Protein AF-A0A3N2BF49-F1 (afdb_monomer)

Solvent-accessible surface area (backbone atoms only — not comparable to full-atom values): 11605 Å² total; per-residue (Å²): 110,68,68,59,36,53,50,26,49,76,66,71,37,55,74,56,28,43,39,51,53,45,55,48,15,50,48,45,34,70,72,67,44,58,35,64,47,52,44,48,52,41,13,50,51,49,7,52,44,50,35,50,29,52,48,54,53,38,32,72,73,48,36,64,69,49,30,63,76,70,60,49,71,68,54,54,48,46,45,25,49,48,48,21,52,52,46,40,50,52,50,50,52,50,24,51,39,49,35,47,50,32,51,78,65,74,42,97,59,55,70,68,58,27,26,26,37,46,29,43,25,46,51,50,55,39,55,51,46,65,61,47,43,63,42,50,66,44,82,55,70,67,37,52,45,47,39,48,55,54,44,51,57,48,46,54,55,45,49,55,52,27,50,53,42,36,52,32,36,49,60,70,76,47,69,89,90,65,85,85,76,58,55,71,50,54,51,53,48,50,54,47,51,50,49,53,49,52,51,43,50,55,52,47,53,54,49,50,49,54,51,51,54,53,52,50,53,62,55,57,74,75,110

Structure (mmCIF, N/CA/C/O backbone):
data_AF-A0A3N2BF49-F1
#
_entry.id   AF-A0A3N2BF49-F1
#
loop_
_atom_site.group_PDB
_atom_site.id
_atom_site.type_symbol
_atom_site.label_atom_id
_atom_site.label_alt_id
_atom_site.label_comp_id
_atom_site.label_asym_id
_atom_site.label_entity_id
_atom_site.label_seq_id
_atom_site.pdbx_PDB_ins_code
_atom_site.Cartn_x
_atom_site.Cartn_y
_atom_site.Cartn_z
_atom_site.occupancy
_atom_site.B_iso_or_equiv
_atom_site.auth_seq_id
_atom_site.auth_comp_id
_atom_site.auth_asym_id
_atom_site.auth_atom_id
_atom_site.pdbx_PDB_model_num
ATOM 1 N N . MET A 1 1 ? -0.158 -15.361 11.047 1.00 52.75 1 MET A N 1
ATOM 2 C CA . MET A 1 1 ? -1.321 -14.556 11.489 1.00 52.75 1 MET A CA 1
ATOM 3 C C . MET A 1 1 ? -2.562 -14.880 10.661 1.00 52.75 1 MET A C 1
ATOM 5 O O . MET A 1 1 ? -3.533 -15.356 11.233 1.00 52.75 1 MET A O 1
ATOM 9 N N . ILE A 1 2 ? -2.486 -14.759 9.331 1.00 44.38 2 ILE A N 1
ATOM 10 C CA . ILE A 1 2 ? -3.560 -15.116 8.382 1.00 44.38 2 ILE A CA 1
ATOM 11 C C . ILE A 1 2 ? -4.112 -16.552 8.571 1.00 44.38 2 ILE A C 1
ATOM 13 O O . ILE A 1 2 ? -5.330 -16.682 8.662 1.00 44.38 2 ILE A O 1
ATOM 17 N N . PRO A 1 3 ? -3.294 -17.612 8.776 1.00 50.19 3 PRO A N 1
ATOM 18 C CA . PRO A 1 3 ? -3.821 -18.975 8.953 1.00 50.19 3 PRO A CA 1
ATOM 19 C C . PRO A 1 3 ? -4.642 -19.167 10.236 1.00 50.19 3 PRO A C 1
ATOM 21 O O . PRO A 1 3 ? -5.568 -19.969 10.267 1.00 50.19 3 PRO A O 1
ATOM 24 N N . LYS A 1 4 ? -4.324 -18.416 11.303 1.00 52.62 4 LYS A N 1
ATOM 25 C CA . LYS A 1 4 ? -5.072 -18.463 12.570 1.00 52.62 4 LYS A CA 1
ATOM 26 C C . LYS A 1 4 ? -6.419 -17.753 12.446 1.00 52.62 4 LYS A C 1
ATOM 28 O O . LYS A 1 4 ? -7.412 -18.273 12.930 1.00 52.62 4 LYS A O 1
ATOM 33 N N . ILE A 1 5 ? -6.449 -16.612 11.753 1.00 49.41 5 ILE A N 1
ATOM 34 C CA . ILE A 1 5 ? -7.685 -15.872 11.470 1.00 49.41 5 ILE A CA 1
ATOM 35 C C . ILE A 1 5 ? -8.608 -16.727 10.592 1.00 49.41 5 ILE A C 1
ATOM 37 O O . ILE A 1 5 ? -9.755 -16.944 10.970 1.00 49.41 5 ILE A O 1
ATOM 41 N N . LEU A 1 6 ? -8.095 -17.293 9.490 1.00 46.56 6 LEU A N 1
ATOM 42 C CA . LEU A 1 6 ? -8.869 -18.204 8.637 1.00 46.56 6 LEU A CA 1
ATOM 43 C C . LEU A 1 6 ? -9.368 -19.427 9.417 1.00 46.56 6 LEU A C 1
ATOM 45 O O . LEU A 1 6 ? -10.531 -19.793 9.297 1.00 46.56 6 LEU A O 1
ATOM 49 N N . GLY A 1 7 ? -8.515 -20.029 10.249 1.00 50.78 7 GLY A N 1
ATOM 50 C CA . GLY A 1 7 ? -8.881 -21.179 11.074 1.00 50.78 7 GLY A CA 1
ATOM 51 C C . GLY A 1 7 ? -10.008 -20.882 12.067 1.00 50.78 7 GLY A C 1
ATOM 52 O O . GLY A 1 7 ? -10.883 -21.720 12.248 1.00 50.78 7 GLY A O 1
ATOM 53 N N . SER A 1 8 ? -10.029 -19.697 12.680 1.00 49.38 8 SER A N 1
ATOM 54 C CA . SER A 1 8 ? -11.113 -19.282 13.581 1.00 49.38 8 SER A CA 1
ATOM 55 C C . SER A 1 8 ? -12.407 -18.936 12.833 1.00 49.38 8 SER A C 1
ATOM 57 O O . SER A 1 8 ? -13.484 -19.275 13.320 1.00 49.38 8 SER A O 1
ATOM 59 N N . VAL A 1 9 ? -12.321 -18.336 11.635 1.00 43.72 9 VAL A N 1
ATOM 60 C CA . VAL A 1 9 ? -13.489 -18.100 10.759 1.00 43.72 9 VAL A CA 1
ATOM 61 C C . VAL A 1 9 ? -14.110 -19.428 10.317 1.00 43.72 9 VAL A C 1
ATOM 63 O O . VAL A 1 9 ? -15.316 -19.614 10.449 1.00 43.72 9 VAL A O 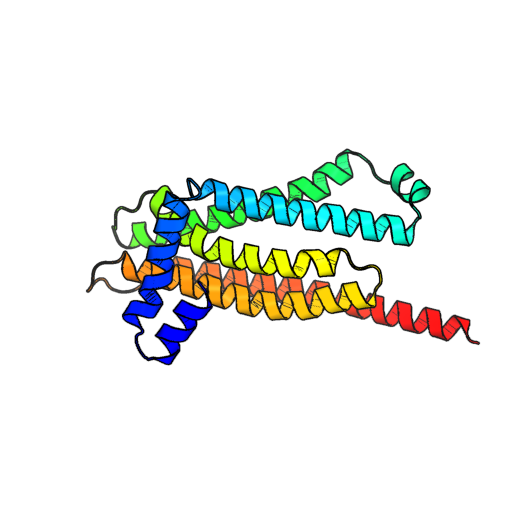1
ATOM 66 N N . LEU A 1 10 ? -13.287 -20.382 9.872 1.00 48.53 10 LEU A N 1
ATOM 67 C CA . LEU A 1 10 ? -13.731 -21.710 9.430 1.00 48.53 10 LEU A CA 1
ATOM 68 C C . LEU A 1 10 ? -14.347 -22.551 10.561 1.00 48.53 10 LEU A C 1
ATOM 70 O O . LEU A 1 10 ? -15.134 -23.451 10.292 1.00 48.53 10 LEU A O 1
ATOM 74 N N . ARG A 1 11 ? -14.021 -22.254 11.825 1.00 61.41 11 ARG A N 1
ATOM 75 C CA . ARG A 1 11 ? -14.601 -22.908 13.013 1.00 61.41 11 ARG A CA 1
ATOM 76 C C . ARG A 1 11 ? -15.875 -22.232 13.531 1.00 61.41 11 ARG A C 1
ATOM 78 O O . ARG A 1 11 ? -16.355 -22.608 14.595 1.00 61.41 11 ARG A O 1
ATOM 85 N N . GLY A 1 12 ? -16.395 -21.211 12.845 1.00 39.16 12 GLY A N 1
ATOM 86 C CA . GLY A 1 12 ? -17.572 -20.459 13.298 1.00 39.16 12 GLY A CA 1
ATOM 87 C C . GLY A 1 12 ? -17.335 -19.628 14.566 1.00 39.16 12 GLY A C 1
ATOM 88 O O . GLY A 1 12 ? -18.281 -19.117 15.158 1.00 39.16 12 GLY A O 1
ATOM 89 N N . GLN A 1 13 ? -16.078 -19.460 14.990 1.00 53.12 13 GLN A N 1
ATOM 90 C CA . GLN A 1 13 ? -15.694 -18.668 16.159 1.00 53.12 13 GLN A CA 1
ATOM 91 C C . GLN A 1 13 ? -15.478 -17.210 15.741 1.00 53.12 13 GLN A C 1
ATOM 93 O O . GLN A 1 13 ? -14.370 -16.673 15.804 1.00 53.12 13 GLN A O 1
ATOM 98 N N . THR A 1 14 ? -16.541 -16.557 15.273 1.00 51.19 14 THR A N 1
ATOM 99 C CA . THR A 1 14 ? -16.507 -1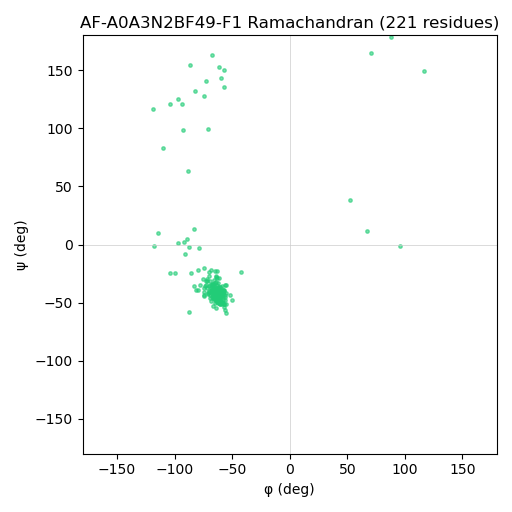5.190 14.726 1.00 51.19 14 THR A CA 1
ATOM 100 C C . THR A 1 14 ? -15.936 -14.183 15.725 1.00 51.19 14 THR A C 1
ATOM 102 O O . THR A 1 14 ? -15.121 -13.345 15.348 1.00 51.19 14 THR A O 1
ATOM 105 N N . ASN A 1 15 ? -16.255 -14.307 17.016 1.00 46.16 15 ASN A N 1
ATOM 106 C CA . ASN A 1 15 ? -15.732 -13.408 18.053 1.00 46.16 15 ASN A CA 1
ATOM 107 C C . ASN A 1 15 ? -14.212 -13.531 18.279 1.00 46.16 15 ASN A C 1
ATOM 109 O O . ASN A 1 15 ? -13.561 -12.511 18.539 1.00 46.16 15 ASN A O 1
ATOM 113 N N . ASP A 1 16 ? -13.642 -14.732 18.129 1.00 47.03 16 ASP A N 1
ATOM 114 C CA . ASP A 1 16 ? -12.199 -14.999 18.260 1.00 47.03 16 ASP A CA 1
ATOM 115 C C . ASP A 1 16 ? -11.437 -14.683 16.966 1.00 47.03 16 ASP A C 1
ATOM 117 O O . ASP A 1 16 ? -10.335 -14.121 16.990 1.00 47.03 16 ASP A O 1
ATOM 121 N N . ALA A 1 17 ? -12.057 -14.946 15.814 1.00 42.44 17 ALA A N 1
ATOM 122 C CA . ALA A 1 17 ? -11.552 -14.536 14.508 1.00 42.44 17 ALA A CA 1
ATOM 123 C C . ALA A 1 17 ? -11.414 -13.009 14.401 1.00 42.44 17 ALA A C 1
ATOM 125 O O . ALA A 1 17 ? -10.408 -12.516 13.894 1.00 42.44 17 ALA A O 1
ATOM 126 N N . LEU A 1 18 ? -12.377 -12.262 14.951 1.00 45.41 18 LEU A N 1
ATOM 127 C CA . LEU A 1 18 ? -12.336 -10.801 15.053 1.00 45.41 18 LEU A CA 1
ATOM 128 C C . LEU A 1 18 ? -11.362 -10.315 16.149 1.00 45.41 18 LEU A C 1
ATOM 130 O O . LEU A 1 18 ? -10.900 -9.178 16.100 1.00 45.41 18 LEU A O 1
ATOM 134 N N . ALA A 1 19 ? -11.006 -11.165 17.124 1.00 51.19 19 ALA A N 1
ATOM 135 C CA . ALA A 1 19 ? -10.051 -10.859 18.201 1.00 51.19 19 ALA A CA 1
ATOM 136 C C . ALA A 1 19 ? -8.603 -10.838 17.777 1.00 51.19 19 ALA A C 1
ATOM 138 O O . ALA A 1 19 ? -7.815 -9.980 18.188 1.00 51.19 19 ALA A O 1
ATOM 139 N N . THR A 1 20 ? -8.271 -11.845 16.988 1.00 55.62 20 THR A N 1
ATOM 140 C CA . THR A 1 20 ? -6.908 -12.196 16.637 1.00 55.62 20 THR A CA 1
ATOM 141 C C . THR A 1 20 ? -6.160 -11.034 15.964 1.00 55.62 20 THR A C 1
ATOM 143 O O . THR A 1 20 ? -5.007 -10.811 16.332 1.00 55.62 20 THR A O 1
ATOM 146 N N . PRO A 1 21 ? -6.773 -10.223 15.075 1.00 51.22 21 PRO A N 1
ATOM 147 C CA . PRO A 1 21 ? -6.123 -9.067 14.462 1.00 51.22 21 PRO A CA 1
ATOM 148 C C . PRO A 1 21 ? -5.838 -7.925 15.429 1.00 51.22 21 PRO A C 1
ATOM 150 O O . PRO A 1 21 ? -4.778 -7.318 15.344 1.00 51.22 21 PRO A O 1
ATOM 153 N N . PHE A 1 22 ? -6.752 -7.645 16.361 1.00 52.56 22 PHE A N 1
ATOM 154 C CA . PHE A 1 22 ? -6.578 -6.581 17.349 1.00 52.56 22 PHE A CA 1
ATOM 155 C C . PHE A 1 22 ? -5.482 -6.935 18.359 1.00 52.56 22 PHE A C 1
ATOM 157 O O . PHE A 1 22 ? -4.594 -6.128 18.624 1.00 52.56 22 PHE A O 1
ATOM 164 N N . VAL A 1 23 ? -5.500 -8.164 18.889 1.00 60.69 23 VAL A N 1
ATOM 165 C CA . VAL A 1 23 ? -4.475 -8.649 19.829 1.00 60.69 23 VAL A CA 1
ATOM 166 C C . VAL A 1 23 ? -3.110 -8.707 19.153 1.00 60.69 23 VAL A C 1
ATOM 168 O O . VAL A 1 23 ? -2.123 -8.263 19.733 1.00 60.69 23 VAL A O 1
ATOM 171 N N . ALA A 1 24 ? -3.051 -9.179 17.909 1.00 56.59 24 ALA A N 1
ATOM 172 C CA . ALA A 1 24 ? -1.808 -9.218 17.157 1.00 56.59 24 ALA A CA 1
ATOM 173 C C . ALA A 1 24 ? -1.352 -7.824 16.699 1.00 56.59 24 ALA A C 1
ATOM 175 O O . ALA A 1 24 ? -0.163 -7.562 16.754 1.00 56.59 24 ALA A O 1
ATOM 176 N N . GLY A 1 25 ? -2.247 -6.898 16.346 1.00 52.22 25 GLY A N 1
ATOM 177 C CA . GLY A 1 25 ? -1.908 -5.498 16.061 1.00 52.22 25 GLY A CA 1
ATOM 178 C C . GLY A 1 25 ? -1.358 -4.770 17.289 1.00 52.22 25 GLY A C 1
ATOM 179 O O . GLY A 1 25 ? -0.379 -4.037 17.191 1.00 52.22 25 GLY A O 1
ATOM 180 N N . ARG A 1 26 ? -1.920 -5.045 18.474 1.00 56.47 26 ARG A N 1
ATOM 181 C CA . ARG A 1 26 ? -1.423 -4.534 19.759 1.00 56.47 26 ARG A CA 1
ATOM 182 C C . ARG A 1 26 ? -0.088 -5.169 20.149 1.00 56.47 26 ARG A C 1
ATOM 184 O O . ARG A 1 26 ? 0.790 -4.448 20.602 1.00 56.47 26 ARG A O 1
ATOM 191 N N . GLN A 1 27 ? 0.084 -6.476 19.932 1.00 62.19 27 GLN A N 1
ATOM 192 C CA . GLN A 1 27 ? 1.357 -7.175 20.141 1.00 62.19 27 GLN A CA 1
ATOM 193 C C . GLN A 1 27 ? 2.434 -6.717 19.158 1.00 62.19 27 GLN A C 1
ATOM 195 O O . GLN A 1 27 ? 3.574 -6.537 19.554 1.00 62.19 27 GLN A O 1
ATOM 200 N N . ILE A 1 28 ? 2.095 -6.503 17.890 1.00 52.00 28 ILE A N 1
ATOM 201 C CA . ILE A 1 28 ? 3.011 -5.981 16.874 1.00 52.00 28 ILE A CA 1
ATOM 202 C C . ILE A 1 28 ? 3.387 -4.539 17.224 1.00 52.00 28 ILE A C 1
ATOM 204 O O . ILE A 1 28 ? 4.570 -4.235 17.276 1.00 52.00 28 ILE A O 1
ATOM 208 N N . GLY A 1 29 ? 2.422 -3.688 17.586 1.00 47.25 29 GLY A N 1
ATOM 209 C CA . GLY A 1 29 ? 2.687 -2.324 18.058 1.00 47.25 29 GLY A CA 1
ATOM 210 C C . GLY A 1 29 ? 3.465 -2.257 19.380 1.00 47.25 29 GLY A C 1
ATOM 211 O O . GLY A 1 29 ? 4.193 -1.299 19.617 1.00 47.25 29 GLY A O 1
ATOM 212 N N . SER A 1 30 ? 3.366 -3.275 20.244 1.00 54.22 30 SER A N 1
ATOM 213 C CA . SER A 1 30 ? 4.170 -3.360 21.472 1.00 54.22 30 SER A CA 1
ATOM 214 C C . SER A 1 30 ? 5.548 -3.997 21.262 1.00 54.22 30 SER A C 1
ATOM 216 O O . SER A 1 30 ? 6.443 -3.759 22.062 1.00 54.22 30 SER A O 1
ATOM 218 N N . LYS A 1 31 ? 5.724 -4.831 20.226 1.00 51.25 31 LYS A N 1
ATOM 219 C CA . LYS A 1 31 ? 6.937 -5.639 19.986 1.00 51.25 31 LYS A CA 1
ATOM 220 C C . LYS A 1 31 ? 7.831 -5.079 18.869 1.00 51.25 31 LYS A C 1
ATOM 222 O O . LYS A 1 31 ? 9.029 -5.328 18.890 1.00 51.25 31 LYS A O 1
ATOM 227 N N . HIS A 1 32 ? 7.271 -4.316 17.929 1.00 44.22 32 HIS A N 1
ATOM 228 C CA . HIS A 1 32 ? 7.967 -3.707 16.784 1.00 44.22 32 HIS A CA 1
ATOM 229 C C . HIS A 1 32 ? 7.994 -2.166 16.820 1.00 44.22 32 HIS A C 1
ATOM 231 O O . HIS A 1 32 ? 8.420 -1.537 15.857 1.00 44.22 32 HIS A O 1
ATOM 237 N N . GLY A 1 33 ? 7.582 -1.549 17.933 1.00 52.28 33 GLY A N 1
ATOM 238 C CA . GLY A 1 33 ? 7.546 -0.092 18.088 1.00 52.28 33 GLY A CA 1
ATOM 239 C C . GLY A 1 33 ? 6.239 0.555 17.601 1.00 52.28 33 GLY A C 1
ATOM 240 O O . GLY A 1 33 ? 5.327 -0.141 17.148 1.00 52.28 33 GLY A O 1
ATOM 241 N N . PRO A 1 34 ? 6.110 1.892 17.730 1.00 67.75 34 PRO A N 1
ATOM 242 C CA . PRO A 1 34 ? 4.873 2.616 17.430 1.00 67.75 34 PRO A CA 1
ATOM 243 C C . PRO A 1 34 ? 4.415 2.372 15.986 1.00 67.75 34 PRO A C 1
ATOM 245 O O . PRO A 1 34 ? 5.243 2.210 15.100 1.00 67.75 34 PRO A O 1
ATOM 248 N N . TRP A 1 35 ? 3.104 2.424 15.729 1.00 74.56 35 TRP A N 1
ATOM 249 C CA . TRP A 1 35 ? 2.447 2.327 14.407 1.00 74.56 35 TRP A CA 1
ATOM 250 C C . TRP A 1 35 ? 3.117 3.120 13.263 1.00 74.56 35 TRP A C 1
ATOM 252 O O . TRP A 1 35 ? 2.965 2.777 12.089 1.00 74.56 35 TRP A O 1
ATOM 262 N N . LEU A 1 36 ? 3.885 4.159 13.604 1.00 76.62 36 LEU A N 1
ATOM 263 C CA . LEU A 1 36 ? 4.754 4.912 12.700 1.00 76.62 36 LEU A CA 1
ATOM 264 C C . LEU A 1 36 ? 5.819 4.038 12.024 1.00 76.62 36 LEU A C 1
ATOM 266 O O . LEU A 1 36 ? 6.110 4.255 10.854 1.00 76.62 36 LEU A O 1
ATOM 270 N N . PHE A 1 37 ? 6.359 3.035 12.718 1.00 79.06 37 PHE A N 1
ATOM 271 C CA . PHE A 1 37 ? 7.310 2.081 12.156 1.00 79.06 37 PHE A CA 1
ATOM 272 C C . PHE A 1 37 ? 6.669 1.283 11.019 1.00 79.06 37 PHE A C 1
ATOM 274 O O . PHE A 1 37 ? 7.221 1.235 9.931 1.00 79.06 37 PHE A O 1
ATOM 281 N N . SER A 1 38 ? 5.456 0.754 11.207 1.00 78.19 38 SER A N 1
ATOM 282 C CA . SER A 1 38 ? 4.734 0.019 10.155 1.00 78.19 38 SER A CA 1
ATOM 283 C C . SER A 1 38 ? 4.427 0.887 8.933 1.00 78.19 38 SER A C 1
ATOM 285 O O . SER A 1 38 ? 4.537 0.423 7.797 1.00 78.19 38 SER A O 1
ATOM 287 N N . CYS A 1 39 ? 4.072 2.155 9.162 1.00 83.75 39 CYS A N 1
ATOM 288 C CA . CYS A 1 39 ? 3.900 3.142 8.100 1.00 83.75 39 CYS A CA 1
ATOM 289 C C . CYS A 1 39 ? 5.217 3.384 7.344 1.00 83.75 39 CYS A C 1
ATOM 291 O O . CYS A 1 39 ? 5.247 3.283 6.116 1.00 83.75 39 CYS A O 1
ATOM 293 N N . ALA A 1 40 ? 6.307 3.646 8.070 1.00 84.62 40 ALA A N 1
ATOM 294 C CA . ALA A 1 40 ? 7.624 3.901 7.497 1.00 84.62 40 ALA A CA 1
ATOM 295 C C . ALA A 1 40 ? 8.143 2.692 6.710 1.00 84.62 40 ALA A C 1
ATOM 297 O O . ALA A 1 40 ? 8.543 2.851 5.561 1.00 84.62 40 ALA A O 1
ATOM 298 N N . THR A 1 41 ? 8.072 1.486 7.282 1.00 83.94 41 THR A N 1
ATOM 299 C CA . THR A 1 41 ? 8.511 0.248 6.630 1.00 83.94 41 THR A CA 1
ATOM 300 C C . THR A 1 41 ? 7.789 0.050 5.308 1.00 83.94 41 THR A C 1
ATOM 302 O O . THR A 1 41 ? 8.455 -0.076 4.287 1.00 83.94 41 THR A O 1
ATOM 305 N N . LEU A 1 42 ? 6.449 0.089 5.291 1.00 84.88 42 LEU A N 1
ATOM 306 C CA . LEU A 1 42 ? 5.723 -0.124 4.040 1.00 84.88 42 LEU A CA 1
ATOM 307 C C . LEU A 1 42 ? 6.034 0.967 3.015 1.00 84.88 42 LEU A C 1
ATOM 309 O O . LEU A 1 42 ? 6.276 0.658 1.855 1.00 84.88 42 LEU A O 1
ATOM 313 N N . SER A 1 43 ? 6.049 2.230 3.442 1.00 87.12 43 SER A N 1
ATOM 314 C CA . SER A 1 43 ? 6.282 3.360 2.539 1.00 87.12 43 SER A CA 1
ATOM 315 C C . SER A 1 43 ? 7.664 3.275 1.890 1.00 87.12 43 SER A C 1
ATOM 317 O O . SER A 1 43 ? 7.779 3.437 0.677 1.00 87.12 43 SER A O 1
ATOM 319 N N . ILE A 1 44 ? 8.697 2.944 2.673 1.00 87.56 44 ILE A N 1
ATOM 320 C CA . ILE A 1 44 ? 10.059 2.718 2.174 1.00 87.56 44 ILE A CA 1
ATOM 321 C C . ILE A 1 44 ? 10.094 1.510 1.237 1.00 87.56 44 ILE A C 1
ATOM 323 O O . ILE A 1 44 ? 10.682 1.606 0.164 1.00 87.56 44 ILE A O 1
ATOM 327 N N . THR A 1 45 ? 9.445 0.393 1.585 1.00 85.81 45 THR A N 1
ATOM 328 C CA . THR A 1 45 ? 9.380 -0.790 0.713 1.00 85.81 45 THR A CA 1
ATOM 329 C C . THR A 1 45 ? 8.733 -0.463 -0.632 1.00 85.81 45 THR A C 1
ATOM 331 O O . THR A 1 45 ? 9.274 -0.844 -1.667 1.00 85.81 45 THR A O 1
ATOM 334 N N . VAL A 1 46 ? 7.627 0.283 -0.653 1.00 84.94 46 VAL A N 1
ATOM 335 C CA . VAL A 1 46 ? 6.961 0.712 -1.894 1.00 84.94 46 VAL A CA 1
ATOM 336 C C . VAL A 1 46 ? 7.872 1.626 -2.718 1.00 84.94 46 VAL A C 1
ATOM 338 O O . VAL A 1 46 ? 8.042 1.396 -3.916 1.00 84.94 46 VAL A O 1
ATOM 341 N N . GLY A 1 47 ? 8.511 2.612 -2.079 1.00 84.56 47 GLY A N 1
ATOM 342 C CA . GLY A 1 47 ? 9.479 3.498 -2.732 1.00 84.56 47 GLY A CA 1
ATOM 343 C C . GLY A 1 47 ? 10.647 2.738 -3.357 1.00 84.56 47 GLY A C 1
ATOM 344 O O . GLY A 1 47 ? 10.969 2.956 -4.523 1.00 84.56 47 GLY A O 1
ATOM 345 N N . LEU A 1 48 ? 11.248 1.802 -2.614 1.00 86.06 48 LEU A N 1
ATOM 346 C CA . LEU A 1 48 ? 12.319 0.938 -3.117 1.00 86.06 48 LEU A CA 1
ATOM 347 C C . LEU A 1 48 ? 11.838 0.061 -4.272 1.00 86.06 48 LEU A C 1
ATOM 349 O O . LEU A 1 48 ? 12.557 -0.091 -5.253 1.00 86.06 48 LEU A O 1
ATOM 353 N N . THR A 1 49 ? 10.626 -0.490 -4.181 1.00 83.81 49 THR A N 1
ATOM 354 C CA . THR A 1 49 ? 10.064 -1.338 -5.237 1.00 83.81 49 THR A CA 1
ATOM 355 C C . THR A 1 49 ? 9.941 -0.569 -6.542 1.00 83.81 49 THR A C 1
ATOM 357 O O . THR A 1 49 ? 10.429 -1.027 -7.571 1.00 83.81 49 THR A O 1
ATOM 360 N N . ILE A 1 50 ? 9.333 0.617 -6.506 1.00 82.94 50 ILE A N 1
ATOM 361 C CA . ILE A 1 50 ? 9.121 1.438 -7.701 1.00 82.94 50 ILE A CA 1
ATOM 362 C C . ILE A 1 50 ? 10.451 1.938 -8.258 1.00 82.94 50 ILE A C 1
ATOM 364 O O . ILE A 1 50 ? 10.681 1.832 -9.463 1.00 82.94 50 ILE A O 1
ATOM 368 N N . LEU A 1 51 ? 11.355 2.406 -7.392 1.00 85.12 51 LEU A N 1
ATOM 369 C CA . LEU A 1 51 ? 12.690 2.828 -7.796 1.00 85.12 51 LEU A CA 1
ATOM 370 C C . LEU A 1 51 ? 13.421 1.696 -8.526 1.00 85.12 51 LEU A C 1
ATOM 372 O O . LEU A 1 51 ? 13.798 1.872 -9.683 1.00 85.12 51 LEU A O 1
ATOM 376 N N . LEU A 1 52 ? 13.561 0.531 -7.890 1.00 83.81 52 LEU A N 1
ATOM 377 C CA . LEU A 1 52 ? 14.313 -0.597 -8.436 1.00 83.81 52 LEU A CA 1
ATOM 378 C C . LEU A 1 52 ? 13.669 -1.171 -9.699 1.00 83.81 52 LEU A C 1
ATOM 380 O O . LEU A 1 52 ? 14.381 -1.420 -10.665 1.00 83.81 52 LEU A O 1
ATOM 384 N N . SER A 1 53 ? 12.341 -1.298 -9.744 1.00 78.25 53 SER A N 1
ATOM 385 C CA . SER A 1 53 ? 11.632 -1.740 -10.958 1.00 78.25 53 SER A CA 1
ATOM 386 C C . SER A 1 53 ? 11.913 -0.796 -12.128 1.00 78.25 53 SER A C 1
ATOM 388 O O . SER A 1 53 ? 12.144 -1.226 -13.254 1.00 78.25 53 SER A O 1
ATOM 390 N N . SER A 1 54 ? 11.961 0.509 -11.854 1.00 77.81 54 SER A N 1
ATOM 391 C CA . SER A 1 54 ? 12.251 1.519 -12.868 1.00 77.81 54 SER A CA 1
ATOM 392 C C . SER A 1 54 ? 13.720 1.521 -13.317 1.00 77.81 54 SER A C 1
ATOM 394 O O . SER A 1 54 ? 14.001 1.814 -14.479 1.00 77.81 54 SER A O 1
ATOM 396 N N . MET A 1 55 ? 14.651 1.170 -12.419 1.00 81.81 55 MET A N 1
ATOM 397 C CA . MET A 1 55 ? 16.066 0.977 -12.748 1.00 81.81 55 MET A CA 1
ATOM 398 C C . MET A 1 55 ? 16.243 -0.263 -13.622 1.00 81.81 55 MET A C 1
ATOM 400 O O . MET A 1 55 ? 16.869 -0.176 -14.671 1.00 81.81 55 MET A O 1
ATOM 404 N N . VAL A 1 56 ? 15.643 -1.394 -13.235 1.00 81.88 56 VAL A N 1
ATOM 405 C CA . VAL A 1 56 ? 15.669 -2.637 -14.018 1.00 81.88 56 VAL A CA 1
ATOM 406 C C . VAL A 1 56 ? 15.071 -2.398 -15.403 1.00 81.88 56 VAL A C 1
ATOM 408 O O . VAL A 1 56 ? 15.728 -2.678 -16.401 1.00 81.88 56 VAL A O 1
ATOM 411 N N . GLY A 1 57 ? 13.881 -1.796 -15.483 1.00 74.31 57 GLY A N 1
ATOM 412 C CA . GLY A 1 57 ? 13.240 -1.472 -16.759 1.00 74.31 57 GLY A CA 1
ATOM 413 C C . GLY A 1 57 ? 14.097 -0.565 -17.647 1.00 74.31 57 GLY A C 1
ATOM 414 O O . GLY A 1 57 ? 14.267 -0.850 -18.829 1.00 74.31 57 GLY A O 1
ATOM 415 N N . GLY A 1 58 ? 14.694 0.485 -17.075 1.00 76.31 58 GLY A N 1
ATOM 416 C CA . GLY A 1 58 ? 15.538 1.417 -17.822 1.00 76.31 58 GLY A CA 1
ATOM 417 C C . GLY A 1 58 ? 16.878 0.827 -18.280 1.00 76.31 58 GLY A C 1
ATOM 418 O O . GLY A 1 58 ? 17.332 1.121 -19.384 1.00 76.31 58 GLY A O 1
ATOM 419 N N . VAL A 1 59 ? 17.498 -0.039 -17.473 1.00 80.69 59 VAL A N 1
ATOM 420 C CA . VAL A 1 59 ? 18.719 -0.765 -17.860 1.00 80.69 59 VAL A CA 1
ATOM 421 C C . VAL A 1 59 ? 18.429 -1.768 -18.975 1.00 80.69 59 VAL A C 1
ATOM 423 O O . VAL A 1 59 ? 19.242 -1.910 -19.884 1.00 80.69 59 VAL A O 1
ATOM 426 N N . LEU A 1 60 ? 17.273 -2.436 -18.945 1.00 75.19 60 LEU A N 1
ATOM 427 C CA . LEU A 1 60 ? 16.872 -3.370 -19.999 1.00 75.19 60 LEU A CA 1
ATOM 428 C C . LEU A 1 60 ? 16.558 -2.666 -21.323 1.00 75.19 60 LEU A C 1
ATOM 430 O O . LEU A 1 60 ? 16.844 -3.228 -22.375 1.00 75.19 60 LEU A O 1
ATOM 434 N N . SER A 1 61 ? 15.982 -1.459 -21.286 1.00 72.94 61 SER A N 1
ATOM 435 C CA . SER A 1 61 ? 15.608 -0.732 -22.505 1.00 72.94 61 SER A CA 1
ATOM 436 C C . SER A 1 61 ? 16.783 0.007 -23.149 1.00 72.94 61 SER A C 1
ATOM 438 O O . SER A 1 61 ? 16.889 0.032 -24.371 1.00 72.94 61 SER A O 1
ATOM 440 N N . ASN A 1 62 ? 17.664 0.608 -22.341 1.00 76.31 62 ASN A N 1
ATOM 441 C CA . ASN A 1 62 ? 18.686 1.547 -22.826 1.00 76.31 62 ASN A CA 1
ATOM 442 C C . ASN A 1 62 ? 20.126 1.065 -22.576 1.00 76.31 62 ASN A C 1
ATOM 444 O O . ASN A 1 62 ? 21.080 1.768 -22.915 1.00 76.31 62 ASN A O 1
ATOM 448 N N . GLY A 1 63 ? 20.306 -0.100 -21.946 1.00 79.19 63 GLY A N 1
ATOM 449 C CA . GLY A 1 63 ? 21.597 -0.535 -21.419 1.00 79.19 63 GLY A CA 1
ATOM 450 C C . GLY A 1 63 ? 22.036 0.275 -20.191 1.00 79.19 63 GLY A C 1
ATOM 451 O O . GLY A 1 63 ? 21.513 1.349 -19.893 1.00 79.19 63 GLY A O 1
ATOM 452 N N . LEU A 1 64 ? 23.032 -0.232 -19.457 1.00 78.94 64 LEU A N 1
ATOM 453 C CA . LEU A 1 64 ? 23.494 0.388 -18.207 1.00 78.94 64 LEU A CA 1
ATOM 454 C C . LEU A 1 64 ? 24.067 1.801 -18.421 1.00 78.94 64 LEU A C 1
ATOM 456 O O . LEU A 1 64 ? 23.772 2.712 -17.648 1.00 78.94 64 LEU A O 1
ATOM 460 N N . SER A 1 65 ? 24.867 1.988 -19.476 1.00 76.19 65 SER A N 1
ATOM 461 C CA . SER A 1 65 ? 25.490 3.276 -19.809 1.00 76.19 65 SER A CA 1
ATOM 462 C C . SER A 1 65 ? 24.474 4.299 -20.321 1.00 76.19 65 SER A C 1
ATOM 464 O O . SER A 1 65 ? 24.504 5.452 -19.892 1.00 76.19 65 SER A O 1
ATOM 466 N N . GLY A 1 66 ? 23.540 3.877 -21.181 1.00 75.81 66 GLY A N 1
ATOM 467 C CA . GLY A 1 66 ? 22.458 4.723 -21.683 1.00 75.81 66 GLY A CA 1
ATOM 468 C C . GLY A 1 66 ? 21.549 5.189 -20.550 1.00 75.81 66 GLY A C 1
ATOM 469 O O . GLY A 1 66 ? 21.320 6.387 -20.391 1.00 75.81 66 GLY A O 1
ATOM 470 N N . TRP A 1 67 ? 21.133 4.269 -19.678 1.00 80.75 67 TRP A N 1
ATOM 471 C CA . TRP A 1 67 ? 20.330 4.589 -18.499 1.00 80.75 67 TRP A CA 1
ATOM 472 C C . TRP A 1 67 ? 21.016 5.611 -17.581 1.00 80.75 67 TRP A C 1
ATOM 474 O O . TRP A 1 67 ? 20.430 6.656 -17.290 1.00 80.75 67 TRP A O 1
ATOM 484 N N . ALA A 1 68 ? 22.277 5.368 -17.206 1.00 77.12 68 ALA A N 1
ATOM 485 C CA . ALA A 1 68 ? 23.033 6.251 -16.315 1.00 77.12 68 ALA A CA 1
ATOM 486 C C . ALA A 1 68 ? 23.226 7.669 -16.880 1.00 77.12 68 ALA A C 1
ATOM 488 O O . ALA A 1 68 ? 23.320 8.624 -16.115 1.00 77.12 68 ALA A O 1
ATOM 489 N N . SER A 1 69 ? 23.263 7.817 -18.209 1.00 78.62 69 SER A N 1
ATOM 490 C CA . SER A 1 69 ? 23.376 9.126 -18.868 1.00 78.62 69 SER A CA 1
ATOM 491 C C . SER A 1 69 ? 22.052 9.897 -18.957 1.00 78.62 69 SER A C 1
ATOM 493 O O . SER A 1 69 ? 22.060 11.117 -19.095 1.00 78.62 69 SER A O 1
ATOM 495 N N . THR A 1 70 ? 20.919 9.193 -18.870 1.00 76.81 70 THR A N 1
ATOM 496 C CA . THR A 1 70 ? 19.569 9.767 -19.034 1.00 76.81 70 THR A CA 1
ATOM 497 C C . THR A 1 70 ? 18.855 10.058 -17.719 1.00 76.81 70 THR A C 1
ATOM 499 O O . THR A 1 70 ? 17.985 10.924 -17.683 1.00 76.81 70 THR A O 1
ATOM 502 N N . VAL A 1 71 ? 19.215 9.360 -16.640 1.00 80.75 71 VAL A N 1
ATOM 503 C CA . VAL A 1 71 ? 18.524 9.479 -15.356 1.00 80.75 71 VAL A CA 1
ATOM 504 C C . VAL A 1 71 ? 19.208 10.499 -14.457 1.00 80.75 71 VAL A C 1
ATOM 506 O O . VAL A 1 71 ? 20.368 10.361 -14.076 1.00 80.75 71 VAL A O 1
ATOM 509 N N . SER A 1 72 ? 18.449 11.520 -14.071 1.00 87.00 72 SER A N 1
ATOM 510 C CA . SER A 1 72 ? 18.909 12.550 -13.138 1.00 87.00 72 SER A CA 1
ATOM 511 C C . SER A 1 72 ? 18.682 12.145 -11.676 1.00 87.00 72 SER A C 1
ATOM 513 O O . SER A 1 72 ? 17.765 11.389 -11.348 1.00 87.00 72 SER A O 1
ATOM 515 N N . LEU A 1 73 ? 19.485 12.694 -10.756 1.00 82.69 73 LEU A N 1
ATOM 516 C CA . LEU A 1 73 ? 19.282 12.482 -9.317 1.00 82.69 73 LEU A CA 1
ATOM 517 C C . LEU A 1 73 ? 17.888 12.950 -8.869 1.00 82.69 73 LEU A C 1
ATOM 519 O O . LEU A 1 73 ? 17.246 12.276 -8.069 1.00 82.69 73 LEU A O 1
ATOM 523 N N . SER A 1 74 ? 17.394 14.072 -9.401 1.00 84.00 74 SER A N 1
ATOM 524 C CA . SER A 1 74 ? 16.045 14.570 -9.109 1.00 84.00 74 SER A CA 1
ATOM 525 C C . SER A 1 74 ? 14.968 13.568 -9.518 1.00 84.00 74 SER A C 1
ATOM 527 O O . SER A 1 74 ? 14.025 13.346 -8.764 1.00 84.00 74 SER A O 1
ATOM 529 N N . GLU A 1 75 ? 15.126 12.907 -10.661 1.00 84.94 75 GLU A N 1
ATOM 530 C CA . GLU A 1 75 ? 14.209 11.864 -11.109 1.00 84.94 75 GLU A CA 1
ATOM 531 C C . GLU A 1 75 ? 14.227 10.636 -10.187 1.00 84.94 75 GLU A C 1
ATOM 533 O O . GLU A 1 75 ? 13.164 10.144 -9.805 1.00 84.94 75 GLU A O 1
ATOM 538 N N . LEU A 1 76 ? 15.409 10.174 -9.762 1.00 84.31 76 LEU A N 1
ATOM 539 C CA . LEU A 1 76 ? 15.535 9.074 -8.793 1.00 84.31 76 LEU A CA 1
ATOM 540 C C . LEU A 1 76 ? 14.862 9.419 -7.462 1.00 84.31 76 LEU A C 1
ATOM 542 O O . LEU A 1 76 ? 14.124 8.604 -6.903 1.00 84.31 76 LEU A O 1
ATOM 546 N N . LEU A 1 77 ? 15.078 10.644 -6.978 1.00 84.69 77 LEU A N 1
ATOM 547 C CA . LEU A 1 77 ? 14.454 11.137 -5.756 1.00 84.69 77 LEU A CA 1
ATOM 548 C C . LEU A 1 77 ? 12.930 11.178 -5.899 1.00 84.69 77 LEU A C 1
ATOM 550 O O . LEU A 1 77 ? 12.240 10.713 -5.000 1.00 84.69 77 LEU A O 1
ATOM 554 N N . VAL A 1 78 ? 12.384 11.652 -7.021 1.00 85.94 78 VAL A N 1
ATOM 555 C CA . VAL A 1 78 ? 10.929 11.671 -7.254 1.00 85.94 78 VAL A CA 1
ATOM 556 C C . VAL A 1 78 ? 10.354 10.254 -7.325 1.00 85.94 78 VAL A C 1
ATOM 558 O O . VAL A 1 78 ? 9.334 9.979 -6.689 1.00 85.94 78 VAL A O 1
ATOM 561 N N . ARG A 1 79 ? 11.019 9.333 -8.034 1.00 84.06 79 ARG A N 1
ATOM 562 C CA . ARG A 1 79 ? 10.588 7.929 -8.166 1.00 84.06 79 ARG A CA 1
ATOM 563 C C . ARG A 1 79 ? 10.601 7.174 -6.835 1.00 84.06 79 ARG A C 1
ATOM 565 O O . ARG A 1 79 ? 9.803 6.259 -6.657 1.00 84.06 79 ARG A O 1
ATOM 572 N N . PHE A 1 80 ? 11.462 7.568 -5.898 1.00 88.31 80 PHE A N 1
ATOM 573 C CA . PHE A 1 80 ? 11.494 7.011 -4.547 1.00 88.31 80 PHE A CA 1
ATOM 574 C C . PHE A 1 80 ? 10.538 7.730 -3.585 1.00 88.31 80 PHE A C 1
ATOM 576 O O . PHE A 1 80 ? 9.650 7.109 -3.000 1.00 88.31 80 PHE A O 1
ATOM 583 N N . PHE A 1 81 ? 10.697 9.045 -3.416 1.00 88.06 81 PHE A N 1
ATOM 584 C CA . PHE A 1 81 ? 9.969 9.824 -2.416 1.00 88.06 81 PHE A CA 1
ATOM 585 C C . PHE A 1 81 ? 8.500 10.035 -2.771 1.00 88.06 81 PHE A C 1
ATOM 587 O O . PHE A 1 81 ? 7.679 10.084 -1.860 1.00 88.06 81 PHE A O 1
ATOM 594 N N . GLY A 1 82 ? 8.137 10.114 -4.053 1.00 84.44 82 GLY A N 1
ATOM 595 C CA . GLY A 1 82 ? 6.739 10.245 -4.474 1.00 84.44 82 GLY A CA 1
ATOM 596 C C . GLY A 1 82 ? 5.868 9.119 -3.904 1.00 84.44 82 GLY A C 1
ATOM 597 O O . GLY A 1 82 ? 4.955 9.394 -3.122 1.00 84.44 82 GLY A O 1
ATOM 598 N N . PRO A 1 83 ? 6.176 7.843 -4.197 1.00 83.75 83 PRO A N 1
ATOM 599 C CA . PRO A 1 83 ? 5.436 6.718 -3.636 1.00 83.75 83 PRO A CA 1
ATOM 600 C C . PRO A 1 83 ? 5.518 6.597 -2.111 1.00 83.75 83 PRO A C 1
ATOM 602 O O . PRO A 1 83 ? 4.527 6.219 -1.482 1.00 83.75 83 PRO A O 1
ATOM 605 N N . VAL A 1 84 ? 6.662 6.941 -1.502 1.00 86.25 84 VAL A N 1
ATOM 606 C CA . VAL A 1 84 ? 6.816 6.977 -0.034 1.00 86.25 84 VAL A CA 1
ATOM 607 C C . VAL A 1 84 ? 5.818 7.960 0.578 1.00 86.25 84 VAL A C 1
ATOM 609 O O . VAL A 1 84 ? 5.075 7.594 1.487 1.00 86.25 84 VAL A O 1
ATOM 612 N N . LEU A 1 85 ? 5.765 9.190 0.062 1.00 86.75 85 LEU A N 1
ATOM 613 C CA . LEU A 1 85 ? 4.871 10.239 0.550 1.00 86.75 85 LEU A CA 1
ATOM 614 C C . LEU A 1 85 ? 3.405 9.883 0.314 1.00 86.75 85 LEU A C 1
ATOM 616 O O . LEU A 1 85 ? 2.592 10.054 1.217 1.00 86.75 85 LEU A O 1
ATOM 620 N N . ILE A 1 86 ? 3.066 9.335 -0.857 1.00 85.50 86 ILE A N 1
ATOM 621 C CA . ILE A 1 86 ? 1.709 8.855 -1.146 1.00 85.50 86 ILE A CA 1
ATOM 622 C C . ILE A 1 86 ? 1.309 7.785 -0.125 1.00 85.50 86 ILE A C 1
ATOM 624 O O . ILE A 1 86 ? 0.276 7.916 0.527 1.00 85.50 86 ILE A O 1
ATOM 628 N N . THR A 1 87 ? 2.142 6.763 0.083 1.00 85.94 87 THR A N 1
ATOM 629 C CA . THR A 1 87 ? 1.847 5.658 1.012 1.00 85.94 87 THR A CA 1
ATOM 630 C C . THR A 1 87 ? 1.704 6.149 2.454 1.00 85.94 87 THR A C 1
ATOM 632 O O . THR A 1 87 ? 0.770 5.749 3.156 1.00 85.94 87 THR A O 1
ATOM 635 N N . ALA A 1 88 ? 2.576 7.063 2.886 1.00 87.06 88 ALA A N 1
ATOM 636 C CA . ALA A 1 88 ? 2.518 7.660 4.214 1.00 87.06 88 ALA A CA 1
ATOM 637 C C . ALA A 1 88 ? 1.261 8.526 4.406 1.00 87.06 88 ALA A C 1
ATOM 639 O O . ALA A 1 88 ? 0.583 8.417 5.431 1.00 87.06 88 ALA A O 1
ATOM 640 N N . THR A 1 89 ? 0.900 9.342 3.412 1.00 86.50 89 THR A N 1
ATOM 641 C CA . THR A 1 89 ? -0.325 10.153 3.439 1.00 86.50 89 THR A CA 1
ATOM 642 C C . THR A 1 89 ? -1.565 9.267 3.504 1.00 86.50 89 THR A C 1
ATOM 644 O O . THR A 1 89 ? -2.460 9.529 4.304 1.00 86.50 89 THR A O 1
ATOM 647 N N . LEU A 1 90 ? -1.609 8.175 2.739 1.00 85.44 90 LEU A N 1
ATOM 648 C CA . LEU A 1 90 ? -2.720 7.219 2.770 1.00 85.44 90 LEU A CA 1
ATOM 649 C C . LEU A 1 90 ? -2.871 6.543 4.131 1.00 85.44 90 LEU A C 1
ATOM 651 O O . LEU A 1 90 ? -3.989 6.412 4.635 1.00 85.44 90 LEU A O 1
ATOM 655 N N . PHE A 1 91 ? -1.753 6.164 4.752 1.00 87.00 91 PHE A N 1
ATOM 656 C CA . PHE A 1 91 ? -1.753 5.644 6.115 1.00 87.00 91 PHE A CA 1
ATOM 657 C C . PHE A 1 91 ? -2.353 6.669 7.083 1.00 87.00 91 PHE A C 1
ATOM 659 O O . PHE A 1 91 ? -3.254 6.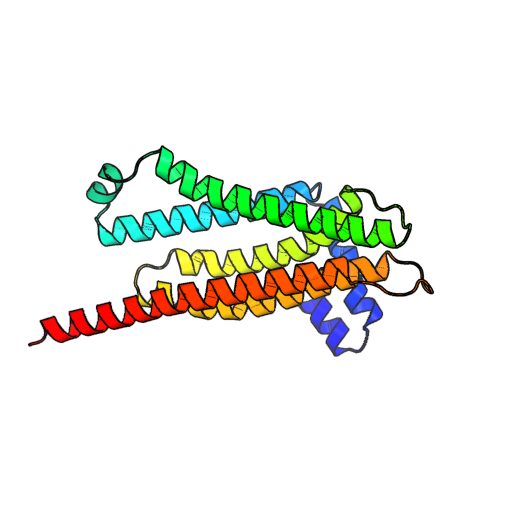348 7.858 1.00 87.00 91 PHE A O 1
ATOM 666 N N . MET A 1 92 ? -1.883 7.919 7.025 1.00 88.12 92 MET A N 1
ATOM 667 C CA . MET A 1 92 ? -2.342 8.981 7.922 1.00 88.12 92 MET A CA 1
ATOM 668 C C . MET A 1 92 ? -3.821 9.302 7.723 1.00 88.12 92 MET A C 1
ATOM 670 O O . MET A 1 92 ? -4.550 9.410 8.708 1.00 88.12 92 MET A O 1
ATOM 674 N N . LEU A 1 93 ? -4.291 9.373 6.476 1.00 87.50 93 LEU A N 1
ATOM 675 C CA . LEU A 1 93 ? -5.711 9.532 6.168 1.00 87.50 93 LEU A CA 1
ATOM 676 C C . LEU A 1 93 ? -6.534 8.416 6.814 1.00 87.50 93 LEU A C 1
ATOM 678 O O . LEU A 1 93 ? -7.521 8.701 7.486 1.00 87.50 93 LEU A O 1
ATOM 682 N N . ARG A 1 94 ? -6.084 7.159 6.722 1.00 85.25 94 ARG A N 1
ATOM 683 C CA . ARG A 1 94 ? -6.761 6.031 7.378 1.00 85.25 94 ARG A CA 1
ATOM 684 C C . ARG A 1 94 ? -6.788 6.154 8.894 1.00 85.25 94 ARG A C 1
ATOM 686 O O . ARG A 1 94 ? -7.836 5.917 9.494 1.00 85.25 94 ARG A O 1
ATOM 693 N N . VAL A 1 95 ? -5.689 6.569 9.520 1.00 87.56 95 VAL A N 1
ATOM 694 C CA . VAL A 1 95 ? -5.658 6.821 10.970 1.00 87.56 95 VAL A CA 1
ATOM 695 C C . VAL A 1 95 ? -6.644 7.915 11.362 1.00 87.56 95 VAL A C 1
ATOM 697 O O . VAL A 1 95 ? -7.388 7.747 12.331 1.00 87.56 95 VAL A O 1
ATOM 700 N N . LEU A 1 96 ? -6.689 9.012 10.605 1.00 87.75 96 LEU A N 1
ATOM 701 C CA . LEU A 1 96 ? -7.620 10.112 10.841 1.00 87.75 96 LEU A CA 1
ATOM 702 C C . LEU A 1 96 ? -9.074 9.668 10.672 1.00 87.75 96 LEU A C 1
ATOM 704 O O . LEU A 1 96 ? -9.902 10.030 11.499 1.00 87.75 96 LEU A O 1
ATOM 708 N N . THR A 1 97 ? -9.389 8.833 9.682 1.00 86.19 97 THR A N 1
ATOM 709 C CA . THR A 1 97 ? -10.745 8.300 9.472 1.00 86.19 97 THR A CA 1
ATOM 710 C C . THR A 1 97 ? -11.177 7.348 10.573 1.00 86.19 97 THR A C 1
ATOM 712 O O . THR A 1 97 ? -12.309 7.437 11.053 1.00 86.19 97 THR A O 1
ATOM 715 N N . VAL A 1 98 ? -10.287 6.460 11.021 1.00 84.56 98 VAL A N 1
ATOM 716 C CA . VAL A 1 98 ? -10.561 5.598 12.176 1.00 84.56 98 VAL A CA 1
ATOM 717 C C . VAL A 1 98 ? -10.816 6.475 13.398 1.00 84.56 98 VAL A C 1
ATOM 719 O O . VAL A 1 98 ? -11.849 6.340 14.048 1.00 84.56 98 VAL A O 1
ATOM 722 N N . ARG A 1 99 ? -9.944 7.453 13.664 1.00 85.62 99 ARG A N 1
ATOM 723 C CA . ARG A 1 99 ? -10.116 8.395 14.775 1.00 85.62 99 ARG A CA 1
ATOM 724 C C . ARG A 1 99 ? -11.421 9.190 14.669 1.00 85.62 99 ARG A C 1
ATOM 726 O O . ARG A 1 99 ? -12.106 9.343 15.676 1.00 85.62 99 ARG A O 1
ATOM 733 N N . TRP A 1 100 ? -11.790 9.648 13.475 1.00 84.88 100 TRP A N 1
ATOM 734 C CA . TRP A 1 100 ? -13.054 10.338 13.221 1.00 84.88 100 TRP A CA 1
ATOM 735 C C . TRP A 1 100 ? -14.250 9.431 13.527 1.00 84.88 100 TRP A C 1
ATOM 737 O O . TRP A 1 100 ? -15.165 9.857 14.223 1.00 84.88 100 TRP A O 1
ATOM 747 N N . THR A 1 101 ? -14.185 8.158 13.132 1.00 83.12 101 THR A N 1
ATOM 748 C CA . THR A 1 101 ? -15.219 7.149 13.426 1.00 83.12 101 THR A CA 1
ATOM 749 C C . THR A 1 101 ? -15.411 6.938 14.934 1.00 83.12 101 THR A C 1
ATOM 751 O O . THR A 1 101 ? -16.537 6.767 15.400 1.00 83.12 101 THR A O 1
ATOM 754 N N . PHE A 1 102 ? -14.339 6.984 15.731 1.00 82.81 102 PHE A N 1
ATOM 755 C CA . PHE A 1 102 ? -14.448 6.938 17.196 1.00 82.81 102 PHE A CA 1
ATOM 756 C C . PHE A 1 102 ? -14.950 8.255 17.796 1.00 82.81 102 PHE A C 1
ATOM 758 O O . PHE A 1 102 ? -15.764 8.230 18.721 1.00 82.81 102 PHE A O 1
ATOM 765 N N . ALA A 1 103 ? -14.529 9.397 17.247 1.00 83.44 103 ALA A N 1
ATOM 766 C CA . ALA A 1 103 ? -14.985 10.714 17.684 1.00 83.44 103 ALA A CA 1
ATOM 767 C C . ALA A 1 103 ? -16.499 10.886 17.482 1.00 83.44 103 ALA A C 1
ATOM 769 O O . ALA A 1 103 ? -17.188 11.323 18.402 1.00 83.44 103 ALA A O 1
ATOM 770 N N . THR A 1 104 ? -17.048 10.443 16.344 1.00 82.38 104 THR A N 1
ATOM 771 C CA . THR A 1 104 ? -18.503 10.440 16.098 1.00 82.38 104 THR A CA 1
ATOM 772 C C . THR A 1 104 ? -19.264 9.532 17.064 1.00 82.38 104 THR A C 1
ATOM 774 O O . THR A 1 104 ? -20.446 9.744 17.305 1.00 82.38 104 THR A O 1
ATOM 777 N N . ARG A 1 105 ? -18.592 8.535 17.655 1.00 75.81 105 ARG A N 1
ATOM 778 C CA . ARG A 1 105 ? -19.151 7.621 18.668 1.00 75.81 105 ARG A CA 1
ATOM 779 C C . ARG A 1 105 ? -18.935 8.107 20.105 1.00 75.81 105 ARG A C 1
ATOM 781 O O . ARG A 1 105 ? -19.297 7.389 21.043 1.00 75.81 105 ARG A O 1
ATOM 788 N N . GLN A 1 106 ? -18.333 9.288 20.286 1.00 83.06 106 GLN A N 1
ATOM 789 C CA . GLN A 1 106 ? -17.928 9.834 21.586 1.00 83.06 106 GLN A CA 1
ATOM 790 C C . GLN A 1 106 ? -17.071 8.838 22.384 1.00 83.06 106 GLN A C 1
ATOM 792 O O . GLN A 1 106 ? -17.239 8.664 23.590 1.00 83.06 106 GLN A O 1
ATOM 797 N N . ILE A 1 107 ? -16.196 8.105 21.693 1.00 80.81 107 ILE A N 1
ATOM 798 C CA . ILE A 1 107 ? -15.256 7.175 22.317 1.00 80.81 107 ILE A CA 1
ATOM 799 C C . ILE A 1 107 ? -13.878 7.835 22.294 1.00 80.81 107 ILE A C 1
ATOM 801 O O . ILE A 1 107 ? -13.381 8.155 21.209 1.00 80.81 107 ILE A O 1
ATOM 805 N N . PRO A 1 108 ? -13.240 8.041 23.458 1.00 77.25 108 PRO A N 1
ATOM 806 C CA . PRO A 1 108 ? -11.912 8.627 23.509 1.00 77.25 108 PRO A CA 1
ATOM 807 C C . PRO A 1 108 ? -10.889 7.622 22.969 1.00 77.25 108 PRO A C 1
ATOM 809 O O . PRO A 1 108 ? -10.450 6.714 23.671 1.00 77.25 108 PRO A O 1
ATOM 812 N N . LEU A 1 109 ? -10.497 7.794 21.705 1.00 79.25 109 LEU A N 1
ATOM 813 C CA . LEU A 1 109 ? -9.379 7.076 21.102 1.00 79.25 109 LEU A CA 1
ATOM 814 C C . LEU A 1 109 ? -8.307 8.072 20.652 1.00 79.25 109 LEU A C 1
ATOM 816 O O . LEU A 1 109 ? -8.529 8.913 19.778 1.00 79.25 109 LEU A O 1
ATOM 820 N N . GLY A 1 110 ? -7.122 7.972 21.255 1.00 78.75 110 GLY A N 1
ATOM 821 C CA . GLY A 1 110 ? -5.960 8.750 20.835 1.00 78.75 110 GLY A CA 1
ATOM 822 C C . GLY A 1 110 ? -5.456 8.334 19.448 1.00 78.75 110 GLY A C 1
ATOM 823 O O . GLY A 1 110 ? -5.733 7.230 18.973 1.00 78.75 110 GLY A O 1
ATOM 824 N N . ALA A 1 111 ? -4.647 9.191 18.818 1.00 79.31 111 ALA A N 1
ATOM 825 C CA . ALA A 1 111 ? -4.044 8.910 17.510 1.00 79.31 111 ALA A CA 1
ATOM 826 C C . ALA A 1 111 ? -3.241 7.597 17.500 1.00 79.31 111 ALA A C 1
ATOM 828 O O . ALA A 1 111 ? -3.293 6.852 16.528 1.00 79.31 111 ALA A O 1
ATOM 829 N N . ALA A 1 112 ? -2.576 7.263 18.610 1.00 78.75 112 ALA A N 1
ATOM 830 C CA . ALA A 1 112 ? -1.850 6.004 18.747 1.00 78.75 112 ALA A CA 1
ATOM 831 C C . ALA A 1 112 ? -2.761 4.764 18.734 1.00 78.75 112 ALA A C 1
ATOM 833 O O . ALA A 1 112 ? -2.398 3.742 18.158 1.00 78.75 112 ALA A O 1
ATOM 834 N N . GLY A 1 113 ? -3.958 4.852 19.322 1.00 76.69 113 GLY A N 1
ATOM 835 C CA . GLY A 1 113 ? -4.929 3.756 19.307 1.00 76.69 113 GLY A CA 1
ATOM 836 C C . GLY A 1 113 ? -5.469 3.494 17.902 1.00 76.69 113 GLY A C 1
ATOM 837 O O . GLY A 1 113 ? -5.487 2.350 17.455 1.00 76.69 113 GLY A O 1
ATOM 838 N N . ALA A 1 114 ? -5.826 4.560 17.180 1.00 82.25 114 ALA A N 1
ATOM 839 C CA . ALA A 1 114 ? -6.243 4.470 15.781 1.00 82.25 114 ALA A CA 1
ATOM 840 C C . ALA A 1 114 ? -5.100 3.972 14.877 1.00 82.25 114 ALA A C 1
ATOM 842 O O . ALA A 1 114 ? -5.306 3.088 14.048 1.00 82.25 114 ALA A O 1
ATOM 843 N N . GLY A 1 115 ? -3.881 4.473 15.098 1.00 81.69 115 GLY A N 1
ATOM 844 C CA . GLY A 1 115 ? -2.667 4.047 14.404 1.00 81.69 115 GLY A CA 1
ATOM 845 C C . GLY A 1 115 ? -2.404 2.551 14.522 1.00 81.69 115 GLY A C 1
ATOM 846 O O . GLY A 1 115 ? -2.113 1.904 13.522 1.00 81.69 115 GLY A O 1
ATOM 847 N N . ASN A 1 116 ? -2.581 1.972 15.710 1.00 79.44 116 ASN A N 1
ATOM 848 C CA . ASN A 1 116 ? -2.380 0.537 15.922 1.00 79.44 116 ASN A CA 1
ATOM 849 C C . ASN A 1 116 ? -3.414 -0.334 15.183 1.00 79.44 116 ASN A C 1
ATOM 851 O O . ASN A 1 116 ? -3.067 -1.415 14.709 1.00 79.44 116 ASN A O 1
ATOM 855 N N . ILE A 1 117 ? -4.662 0.133 15.049 1.00 79.00 117 ILE A N 1
ATOM 856 C CA . ILE A 1 117 ? -5.698 -0.563 14.263 1.00 79.00 117 ILE A CA 1
ATOM 857 C C . ILE A 1 117 ? -5.306 -0.576 12.780 1.00 79.00 117 ILE A C 1
ATOM 859 O O . ILE A 1 117 ? -5.336 -1.624 12.136 1.00 79.00 117 ILE A O 1
ATOM 863 N N . VAL A 1 118 ? -4.873 0.572 12.250 1.00 84.75 118 VAL A N 1
ATOM 864 C CA . VAL A 1 118 ? -4.448 0.700 10.846 1.00 84.75 118 VAL A CA 1
ATOM 865 C C . VAL A 1 118 ? -3.149 -0.062 10.578 1.00 84.75 118 VAL A C 1
ATOM 867 O O . VAL A 1 118 ? -3.017 -0.702 9.537 1.00 84.75 118 VAL A O 1
ATOM 870 N N . ALA A 1 119 ? -2.207 -0.068 11.525 1.00 81.75 119 ALA A N 1
ATOM 871 C CA . ALA A 1 119 ? -0.942 -0.784 11.397 1.00 81.75 119 ALA A CA 1
ATOM 872 C C . ALA A 1 119 ? -1.152 -2.282 11.137 1.00 81.75 119 ALA A C 1
ATOM 874 O O . ALA A 1 119 ? -0.463 -2.847 10.293 1.00 81.75 119 ALA A O 1
ATOM 875 N N . ALA A 1 120 ? -2.126 -2.927 11.788 1.00 74.44 120 ALA A N 1
ATOM 876 C CA . ALA A 1 120 ? -2.433 -4.340 11.547 1.00 74.44 120 ALA A CA 1
ATOM 877 C C . ALA A 1 120 ? -2.835 -4.612 10.085 1.00 74.44 120 ALA A C 1
ATOM 879 O O . ALA A 1 120 ? -2.348 -5.566 9.480 1.00 74.44 120 ALA A O 1
ATOM 880 N N . ALA A 1 121 ? -3.656 -3.738 9.502 1.00 79.31 121 ALA A N 1
ATOM 881 C CA . ALA A 1 121 ? -4.015 -3.785 8.087 1.00 79.31 121 ALA A CA 1
ATOM 882 C C . ALA A 1 121 ? -2.810 -3.489 7.174 1.00 79.31 121 ALA A C 1
ATOM 884 O O . ALA A 1 121 ? -2.615 -4.157 6.160 1.00 79.31 121 ALA A O 1
ATOM 885 N N . TRP A 1 122 ? -1.935 -2.563 7.577 1.00 82.75 122 TRP A N 1
ATOM 886 C CA . TRP A 1 122 ? -0.712 -2.216 6.843 1.00 82.75 122 TRP A CA 1
ATOM 887 C C . TRP A 1 122 ? 0.298 -3.355 6.707 1.00 82.75 122 TRP A C 1
ATOM 889 O O . TRP A 1 122 ? 0.992 -3.435 5.697 1.00 82.75 122 TRP A O 1
ATOM 899 N N . HIS A 1 123 ? 0.340 -4.294 7.653 1.00 78.12 123 HIS A N 1
ATOM 900 C CA . HIS A 1 123 ? 1.176 -5.490 7.508 1.00 78.12 123 HIS A CA 1
ATOM 901 C C . HIS A 1 123 ? 0.648 -6.457 6.442 1.00 78.12 123 HIS A C 1
ATOM 903 O O . HIS A 1 123 ? 1.441 -7.183 5.848 1.00 78.12 123 HIS A O 1
ATOM 909 N N . VAL A 1 124 ? -0.662 -6.463 6.166 1.00 80.75 124 VAL A N 1
ATOM 910 C CA . VAL A 1 124 ? -1.232 -7.257 5.065 1.00 80.75 124 VAL A CA 1
ATOM 911 C C . VAL A 1 124 ? -0.789 -6.669 3.726 1.00 80.75 124 VAL A C 1
ATOM 913 O O . VAL A 1 124 ? -0.321 -7.410 2.864 1.00 80.75 124 VAL A O 1
ATOM 916 N N . TYR A 1 125 ? -0.826 -5.338 3.592 1.00 80.56 125 TYR A N 1
ATOM 917 C CA . TYR A 1 125 ? -0.254 -4.645 2.434 1.00 80.56 125 TYR A CA 1
ATOM 918 C C . TYR A 1 125 ? 1.258 -4.896 2.304 1.00 80.56 125 TYR A C 1
ATOM 920 O O . TYR A 1 125 ? 1.748 -5.122 1.202 1.00 80.56 125 TYR A O 1
ATOM 928 N N . GLY A 1 126 ? 2.001 -4.932 3.415 1.00 77.38 126 GLY A N 1
ATOM 929 C CA . GLY A 1 126 ? 3.422 -5.295 3.413 1.00 77.38 126 GLY A CA 1
ATOM 930 C C . GLY A 1 126 ? 3.691 -6.716 2.933 1.00 77.38 126 GLY A C 1
ATOM 931 O O . GLY A 1 126 ? 4.553 -6.915 2.084 1.00 77.38 126 GLY A O 1
ATOM 932 N N . ALA A 1 127 ? 2.926 -7.698 3.409 1.00 78.50 127 ALA A N 1
ATOM 933 C CA . ALA A 1 127 ? 3.057 -9.083 2.959 1.00 78.50 127 ALA A CA 1
ATOM 934 C C . ALA A 1 127 ? 2.768 -9.234 1.456 1.00 78.50 127 ALA A C 1
ATOM 936 O O . ALA A 1 127 ? 3.476 -9.964 0.767 1.00 78.50 127 ALA A O 1
ATOM 937 N N . PHE A 1 128 ? 1.773 -8.506 0.942 1.00 82.44 128 PHE A N 1
ATOM 938 C CA . PHE A 1 128 ? 1.507 -8.416 -0.493 1.00 82.44 128 PHE A CA 1
ATOM 939 C C . PHE A 1 128 ? 2.712 -7.861 -1.259 1.00 82.44 128 PHE A C 1
ATOM 941 O O . PHE A 1 128 ? 3.177 -8.486 -2.210 1.00 82.44 128 PHE A O 1
ATOM 948 N N . TRP A 1 129 ? 3.278 -6.740 -0.807 1.00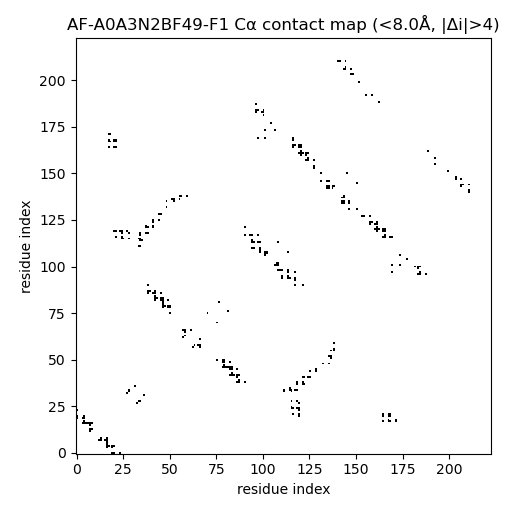 76.75 129 TRP A N 1
ATOM 949 C CA . TRP A 1 129 ? 4.438 -6.133 -1.459 1.00 76.75 129 TRP A CA 1
ATOM 950 C C . TRP A 1 129 ? 5.692 -7.008 -1.420 1.00 76.75 129 TRP A C 1
ATOM 952 O O . TRP A 1 129 ? 6.442 -7.007 -2.388 1.00 76.75 129 TRP A O 1
ATOM 962 N N . VAL A 1 130 ? 5.898 -7.812 -0.374 1.00 75.69 130 VAL A N 1
ATOM 963 C CA . VAL A 1 130 ? 7.004 -8.788 -0.321 1.00 75.69 130 VAL A CA 1
ATOM 964 C C . VAL A 1 130 ? 6.893 -9.842 -1.429 1.00 75.69 130 VAL A C 1
ATOM 966 O O . VAL A 1 130 ? 7.916 -10.280 -1.946 1.00 75.69 130 VAL A O 1
ATOM 969 N N . ILE A 1 131 ? 5.677 -10.230 -1.824 1.00 75.94 131 ILE A N 1
ATOM 970 C CA . ILE A 1 131 ? 5.446 -11.176 -2.930 1.00 75.94 131 ILE A CA 1
ATOM 971 C C . ILE A 1 131 ? 5.560 -10.467 -4.286 1.00 75.94 131 ILE A C 1
ATOM 973 O O . ILE A 1 131 ? 6.128 -11.015 -5.229 1.00 75.94 131 ILE A O 1
ATOM 977 N N . MET A 1 132 ? 5.049 -9.237 -4.383 1.00 74.75 132 MET A N 1
ATOM 978 C CA . MET A 1 132 ? 5.089 -8.454 -5.620 1.00 74.75 132 MET A CA 1
ATOM 979 C C . MET A 1 132 ? 6.487 -7.946 -5.969 1.00 74.75 132 MET A C 1
ATOM 981 O O . MET A 1 132 ? 6.789 -7.780 -7.145 1.00 74.75 132 MET A O 1
ATOM 985 N N . PHE A 1 133 ? 7.341 -7.706 -4.974 1.00 78.75 133 PHE A N 1
ATOM 986 C CA . PHE A 1 133 ? 8.673 -7.144 -5.171 1.00 78.75 133 PHE A CA 1
ATOM 987 C C . PHE A 1 133 ? 9.579 -8.027 -6.049 1.00 78.75 133 PHE A C 1
ATOM 989 O O . PHE A 1 133 ? 10.090 -7.509 -7.038 1.00 78.75 13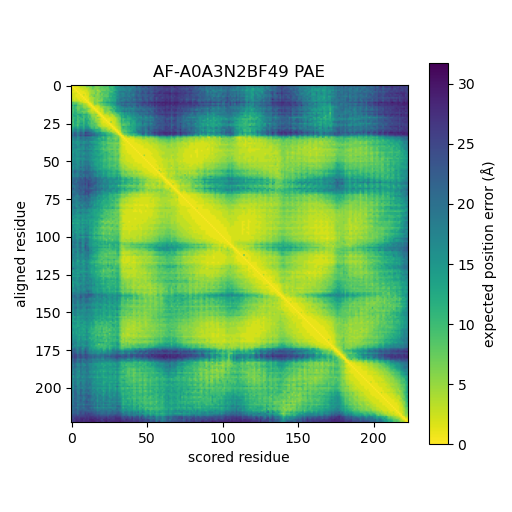3 PHE A O 1
ATOM 996 N N . PRO A 1 134 ? 9.736 -9.346 -5.804 1.00 78.81 134 PRO A N 1
ATOM 997 C CA . PRO A 1 134 ? 10.483 -10.222 -6.708 1.00 78.81 134 PRO A CA 1
ATOM 998 C C . PRO A 1 134 ? 9.934 -10.233 -8.137 1.00 78.81 134 PRO A C 1
ATOM 1000 O O . PRO A 1 134 ? 10.717 -10.180 -9.079 1.00 78.81 134 PRO A O 1
ATOM 1003 N N . LEU A 1 135 ? 8.604 -10.258 -8.301 1.00 75.19 135 LEU A N 1
ATOM 1004 C CA . LEU A 1 135 ? 7.953 -10.198 -9.617 1.00 75.19 135 LEU A CA 1
ATOM 1005 C C . LEU A 1 135 ? 8.270 -8.885 -10.344 1.00 75.19 135 LEU A C 1
ATOM 1007 O O . LEU A 1 135 ? 8.493 -8.898 -11.548 1.00 75.19 135 LEU A O 1
ATOM 1011 N N . ALA A 1 136 ? 8.348 -7.775 -9.608 1.00 71.62 136 ALA A N 1
ATOM 1012 C CA . ALA A 1 136 ? 8.666 -6.453 -10.141 1.00 71.62 136 ALA A CA 1
ATOM 1013 C C . ALA A 1 136 ? 10.113 -6.303 -10.632 1.00 71.62 136 ALA A C 1
ATOM 1015 O O . ALA A 1 136 ? 10.413 -5.429 -11.442 1.00 71.62 136 ALA A O 1
ATOM 1016 N N . LEU A 1 137 ? 11.013 -7.157 -10.143 1.00 78.31 137 LEU A N 1
ATOM 1017 C CA . LEU A 1 137 ? 12.413 -7.187 -10.557 1.00 78.31 137 LEU A CA 1
ATOM 1018 C C . LEU A 1 137 ? 12.667 -8.146 -11.727 1.00 78.31 137 LEU A C 1
ATOM 1020 O O . LEU A 1 137 ? 13.780 -8.169 -12.253 1.00 78.31 137 LEU A O 1
ATOM 1024 N N . MET A 1 138 ? 11.677 -8.950 -12.130 1.00 79.31 138 MET A N 1
ATOM 1025 C CA . MET A 1 138 ? 11.846 -9.883 -13.240 1.00 79.31 138 MET A CA 1
ATOM 1026 C C . MET A 1 138 ? 11.834 -9.136 -14.584 1.00 79.31 138 MET A C 1
ATOM 1028 O O . MET A 1 138 ? 10.907 -8.371 -14.856 1.00 79.31 138 MET A O 1
ATOM 1032 N N . PRO A 1 139 ? 12.845 -9.348 -15.445 1.00 69.56 139 PRO A N 1
ATOM 1033 C CA . PRO A 1 139 ? 12.941 -8.670 -16.730 1.00 69.56 139 PRO A CA 1
ATOM 1034 C C . PRO A 1 139 ? 11.912 -9.211 -17.732 1.00 69.56 139 PRO A C 1
ATOM 1036 O O . PRO A 1 139 ? 11.731 -10.420 -17.848 1.00 69.56 139 PRO A O 1
ATOM 1039 N N . GLY A 1 140 ? 11.309 -8.323 -18.527 1.00 69.62 140 GLY A N 1
ATOM 1040 C CA . GLY A 1 140 ? 10.503 -8.686 -19.699 1.00 69.62 140 GLY A CA 1
ATOM 1041 C C . GLY A 1 140 ? 9.023 -8.301 -19.610 1.00 69.62 140 GLY A C 1
ATOM 1042 O O . GLY A 1 140 ? 8.413 -8.295 -18.543 1.00 69.62 140 GLY A O 1
ATOM 1043 N N . ILE A 1 141 ? 8.428 -8.007 -20.771 1.00 68.69 141 ILE A N 1
ATOM 1044 C CA . ILE A 1 141 ? 7.046 -7.506 -20.902 1.00 68.69 141 ILE A CA 1
ATOM 1045 C C . ILE A 1 141 ? 6.018 -8.504 -20.350 1.00 68.69 141 ILE A C 1
ATOM 1047 O O . ILE A 1 141 ? 5.053 -8.099 -19.708 1.00 68.69 141 ILE A O 1
ATOM 1051 N N . VAL A 1 142 ? 6.251 -9.811 -20.521 1.00 73.06 142 VAL A N 1
ATOM 1052 C CA . VAL A 1 142 ? 5.382 -10.870 -19.976 1.00 73.06 142 VAL A CA 1
ATOM 1053 C C . VAL A 1 142 ? 5.373 -10.853 -18.446 1.00 73.06 142 VAL A C 1
ATOM 1055 O O . VAL A 1 142 ? 4.313 -10.993 -17.842 1.00 73.06 142 VAL A O 1
ATOM 1058 N N . PHE A 1 143 ? 6.526 -10.634 -17.807 1.00 71.75 143 PHE A N 1
ATOM 1059 C CA . PHE A 1 143 ? 6.613 -10.539 -16.349 1.00 71.75 143 PHE A CA 1
ATOM 1060 C C . PHE A 1 143 ? 6.003 -9.241 -15.829 1.00 71.75 143 PHE A C 1
ATOM 1062 O O . PHE A 1 143 ? 5.291 -9.287 -14.832 1.00 71.75 143 PHE A O 1
ATOM 1069 N N . GLY A 1 144 ? 6.171 -8.122 -16.541 1.00 69.25 144 GLY A N 1
ATOM 1070 C CA . GLY A 1 144 ? 5.459 -6.876 -16.240 1.00 69.25 144 GLY A CA 1
ATOM 1071 C C . GLY A 1 144 ? 3.936 -7.034 -16.337 1.00 69.25 144 GLY A C 1
ATOM 1072 O O . GLY A 1 144 ? 3.207 -6.598 -15.449 1.00 69.25 144 GLY A O 1
ATOM 1073 N N . PHE A 1 145 ? 3.445 -7.735 -17.364 1.00 70.31 145 PHE A N 1
ATOM 1074 C CA . PHE A 1 145 ? 2.025 -8.059 -17.512 1.00 70.31 145 PHE A CA 1
ATOM 1075 C C . PHE A 1 145 ? 1.526 -9.012 -16.415 1.00 70.31 145 PHE A C 1
ATOM 1077 O O . PHE A 1 145 ? 0.471 -8.778 -15.831 1.00 70.31 145 PHE A O 1
ATOM 1084 N N . LEU A 1 146 ? 2.284 -10.060 -16.076 1.00 74.19 146 LEU A N 1
ATOM 1085 C CA . LEU A 1 146 ? 1.944 -10.984 -14.989 1.00 74.19 146 LEU A CA 1
ATOM 1086 C C . LEU A 1 146 ? 1.943 -10.286 -13.629 1.00 74.19 146 LEU A C 1
ATOM 1088 O O . LEU A 1 146 ? 0.998 -10.455 -12.866 1.00 74.19 146 LEU A O 1
ATOM 1092 N N . GLN A 1 147 ? 2.961 -9.477 -13.335 1.00 76.12 147 GLN A N 1
ATOM 1093 C CA . GLN A 1 147 ? 3.013 -8.634 -12.145 1.00 76.12 147 GLN A CA 1
ATOM 1094 C C . GLN A 1 147 ? 1.783 -7.728 -12.088 1.00 76.12 147 GLN A C 1
ATOM 1096 O O . GLN A 1 147 ? 1.182 -7.578 -11.030 1.00 76.12 147 GLN A O 1
ATOM 1101 N N . PHE A 1 148 ? 1.379 -7.154 -13.218 1.00 72.38 148 PHE A N 1
ATOM 1102 C CA . PHE A 1 148 ? 0.189 -6.327 -13.286 1.00 72.38 148 PHE A CA 1
ATOM 1103 C C . PHE A 1 148 ? -1.091 -7.134 -12.986 1.00 72.38 148 PHE A C 1
ATOM 1105 O O . PHE A 1 148 ? -1.813 -6.805 -12.049 1.00 72.38 148 PHE A O 1
ATOM 1112 N N . VAL A 1 149 ? -1.353 -8.232 -13.703 1.00 74.44 149 VAL A N 1
ATOM 1113 C CA . VAL A 1 149 ? -2.580 -9.037 -13.543 1.00 74.44 149 VAL A CA 1
ATOM 1114 C C . VAL A 1 149 ? -2.660 -9.687 -12.161 1.00 74.44 149 VAL A C 1
ATOM 1116 O O . VAL A 1 149 ? -3.666 -9.555 -11.460 1.00 74.44 149 VAL A O 1
ATOM 1119 N N . VAL A 1 150 ? -1.592 -10.372 -11.744 1.00 78.12 150 VAL A N 1
ATOM 1120 C CA . VAL A 1 150 ? -1.508 -11.030 -10.433 1.00 78.12 150 VAL A CA 1
ATOM 1121 C C . VAL A 1 150 ? -1.531 -9.982 -9.325 1.00 78.12 150 VAL A C 1
ATOM 1123 O O . VAL A 1 150 ? -2.240 -10.155 -8.336 1.00 78.12 150 VAL A O 1
ATOM 1126 N N . GLY A 1 151 ? -0.824 -8.867 -9.514 1.00 76.69 151 GLY A N 1
ATOM 1127 C CA . GLY A 1 151 ? -0.802 -7.746 -8.585 1.00 76.69 151 GLY A CA 1
ATOM 1128 C C . GLY A 1 151 ? -2.173 -7.128 -8.378 1.00 76.69 151 GLY A C 1
ATOM 1129 O O . GLY A 1 151 ? -2.585 -6.980 -7.234 1.00 76.69 151 GLY A O 1
ATOM 1130 N N . SER A 1 152 ? -2.912 -6.826 -9.444 1.00 72.19 152 SER A N 1
ATOM 1131 C CA . SER A 1 152 ? -4.257 -6.251 -9.354 1.00 72.19 152 SER A CA 1
ATOM 1132 C C . SER A 1 152 ? -5.264 -7.211 -8.719 1.00 72.19 152 SER A C 1
ATOM 1134 O O . SER A 1 152 ? -6.027 -6.796 -7.847 1.00 72.19 152 SER A O 1
ATOM 1136 N N . LEU A 1 153 ? -5.250 -8.499 -9.084 1.00 76.94 153 LEU A N 1
ATOM 1137 C CA . LEU A 1 153 ? -6.147 -9.499 -8.488 1.00 76.94 153 LEU A CA 1
ATOM 1138 C C . LEU A 1 153 ? -5.869 -9.697 -6.994 1.00 76.94 153 LEU A C 1
ATOM 1140 O O . LEU A 1 153 ? -6.786 -9.656 -6.170 1.00 76.94 153 LEU A O 1
ATOM 1144 N N . LEU A 1 154 ? -4.598 -9.872 -6.629 1.00 77.88 154 LEU A N 1
ATOM 1145 C CA . LEU A 1 154 ? -4.202 -10.022 -5.232 1.00 77.88 154 LEU A CA 1
ATOM 1146 C C . LEU A 1 154 ? -4.413 -8.726 -4.443 1.00 77.88 154 LEU A C 1
ATOM 1148 O O . LEU A 1 154 ? -4.802 -8.801 -3.280 1.00 77.88 154 LEU A O 1
ATOM 1152 N N . ALA A 1 155 ? -4.235 -7.551 -5.054 1.00 75.88 155 ALA A N 1
ATOM 1153 C CA . ALA A 1 155 ? -4.485 -6.266 -4.407 1.00 75.88 155 ALA A CA 1
ATOM 1154 C C . ALA A 1 155 ? -5.943 -6.134 -3.956 1.00 75.88 155 ALA A C 1
ATOM 1156 O O . ALA A 1 155 ? -6.182 -5.685 -2.839 1.00 75.88 155 ALA A O 1
ATOM 1157 N N . VAL A 1 156 ? -6.917 -6.581 -4.759 1.00 74.75 156 VAL A N 1
ATOM 1158 C CA . VAL A 1 156 ? -8.337 -6.571 -4.361 1.00 74.75 156 VAL A CA 1
ATOM 1159 C C . VAL A 1 156 ? -8.564 -7.432 -3.118 1.00 74.75 156 VAL A C 1
ATOM 1161 O O . VAL A 1 156 ? -9.172 -6.973 -2.150 1.00 74.75 156 VAL A O 1
ATOM 1164 N N . VAL A 1 157 ? -8.029 -8.656 -3.101 1.00 78.62 157 VAL A N 1
ATOM 1165 C CA . VAL A 1 157 ? -8.140 -9.561 -1.943 1.00 78.62 157 VAL A CA 1
ATOM 1166 C C . VAL A 1 157 ? -7.476 -8.949 -0.708 1.00 78.62 157 VAL A C 1
ATOM 1168 O O . VAL A 1 157 ? -8.042 -8.968 0.383 1.00 78.62 157 VAL A O 1
ATOM 1171 N N . VAL A 1 158 ? -6.291 -8.368 -0.879 1.00 82.25 158 VAL A N 1
ATOM 1172 C CA . VAL A 1 158 ? -5.515 -7.726 0.188 1.00 82.25 158 VAL A CA 1
ATOM 1173 C C . VAL A 1 158 ? -6.255 -6.525 0.765 1.00 82.25 158 VAL A C 1
ATOM 1175 O O . VAL A 1 158 ? -6.308 -6.394 1.986 1.00 82.25 158 VAL A O 1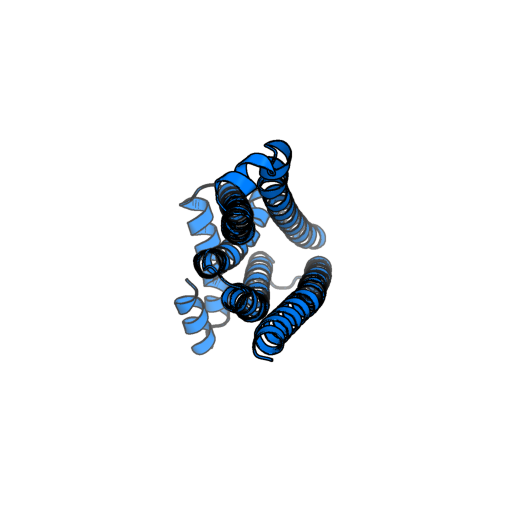
ATOM 1178 N N . VAL A 1 159 ? -6.869 -5.695 -0.082 1.00 79.62 159 VAL A N 1
ATOM 1179 C CA . VAL A 1 159 ? -7.718 -4.578 0.349 1.00 79.62 159 VAL A CA 1
ATOM 1180 C C . VAL A 1 159 ? -8.896 -5.107 1.156 1.00 79.62 159 VAL A C 1
ATOM 1182 O O . VAL A 1 159 ? -9.079 -4.676 2.286 1.00 79.62 159 VAL A O 1
ATOM 1185 N N . ILE A 1 160 ? -9.645 -6.092 0.651 1.00 78.00 160 ILE A N 1
ATOM 1186 C CA . ILE A 1 160 ? -10.795 -6.665 1.373 1.00 78.00 160 ILE A CA 1
ATOM 1187 C C . ILE A 1 160 ? -10.374 -7.182 2.753 1.00 78.00 160 ILE A C 1
ATOM 1189 O O . ILE A 1 160 ? -11.007 -6.859 3.758 1.00 78.00 160 ILE A O 1
ATOM 1193 N N . VAL A 1 161 ? -9.278 -7.942 2.827 1.00 79.75 161 VAL A N 1
ATOM 1194 C CA . VAL A 1 161 ? -8.753 -8.452 4.100 1.00 79.75 161 VAL A CA 1
ATOM 1195 C C . VAL A 1 161 ? -8.362 -7.296 5.021 1.00 79.75 161 VAL A C 1
ATOM 1197 O O . VAL A 1 161 ? -8.763 -7.294 6.183 1.00 79.75 161 VAL A O 1
ATOM 1200 N N . ALA 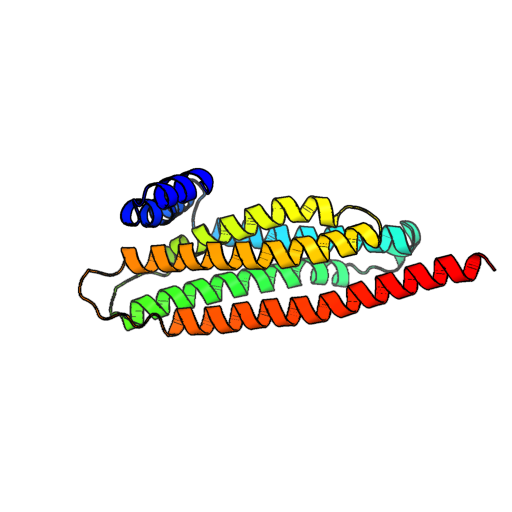A 1 162 ? -7.624 -6.304 4.522 1.00 82.06 162 ALA A N 1
ATOM 1201 C CA . ALA A 1 162 ? -7.210 -5.130 5.284 1.00 82.06 162 ALA A CA 1
ATOM 1202 C C . ALA A 1 162 ? -8.410 -4.355 5.860 1.00 82.06 162 ALA A C 1
ATOM 1204 O O . ALA A 1 162 ? -8.385 -3.981 7.032 1.00 82.06 162 ALA A O 1
ATOM 1205 N N . GLU A 1 163 ? -9.479 -4.172 5.086 1.00 79.94 163 GLU A N 1
ATOM 1206 C CA . GLU A 1 163 ? -10.701 -3.502 5.546 1.00 79.94 163 GLU A CA 1
ATOM 1207 C C . GLU A 1 163 ? -11.446 -4.314 6.603 1.00 79.94 163 GLU A C 1
ATOM 1209 O O . GLU A 1 163 ? -11.863 -3.760 7.619 1.00 79.94 163 GLU A O 1
ATOM 1214 N N . ILE A 1 164 ? -11.541 -5.638 6.437 1.00 77.31 164 ILE A N 1
ATOM 1215 C CA . ILE A 1 164 ? -12.107 -6.526 7.462 1.00 77.31 164 ILE A CA 1
ATOM 1216 C C . ILE A 1 164 ? -11.322 -6.396 8.774 1.00 77.31 164 ILE A C 1
ATOM 1218 O O . ILE A 1 164 ? -11.923 -6.361 9.848 1.00 77.31 164 ILE A O 1
ATOM 1222 N N . LEU A 1 165 ? -9.989 -6.279 8.713 1.00 77.56 165 LEU A N 1
ATOM 1223 C CA . LEU A 1 165 ? -9.166 -6.082 9.909 1.00 77.56 165 LEU A CA 1
ATOM 1224 C C . LEU A 1 165 ? -9.442 -4.736 10.592 1.00 77.56 165 LEU A C 1
ATOM 1226 O O . LEU A 1 165 ? -9.520 -4.689 11.823 1.00 77.56 165 LEU A O 1
ATOM 1230 N N . ILE A 1 166 ? -9.604 -3.657 9.820 1.00 79.38 166 ILE A N 1
ATOM 1231 C CA . ILE A 1 166 ? -9.927 -2.331 10.364 1.00 79.38 166 ILE A CA 1
ATOM 1232 C C . ILE A 1 166 ? -11.324 -2.350 10.989 1.00 79.38 166 ILE A C 1
ATOM 1234 O O . ILE A 1 166 ? -11.476 -1.927 12.136 1.00 79.38 166 ILE A O 1
ATOM 1238 N N . TYR A 1 167 ? -12.316 -2.903 10.289 1.00 75.75 167 TYR A N 1
ATOM 1239 C CA . TYR A 1 167 ? -13.680 -3.076 10.787 1.00 75.75 167 TYR A CA 1
ATOM 1240 C C . TYR A 1 167 ? -13.698 -3.855 12.104 1.00 75.75 167 TYR A C 1
ATOM 1242 O O . TYR A 1 167 ? -14.268 -3.395 13.093 1.00 75.75 167 TYR A O 1
ATOM 1250 N N . ALA A 1 168 ? -13.028 -5.011 12.146 1.00 72.06 168 ALA A N 1
ATOM 1251 C CA . ALA A 1 168 ? -12.926 -5.840 13.342 1.00 72.06 168 ALA A CA 1
ATOM 1252 C C . ALA A 1 168 ? -12.271 -5.081 14.506 1.00 72.06 168 ALA A C 1
ATOM 1254 O O . ALA A 1 168 ? -12.716 -5.179 15.652 1.00 72.06 168 ALA A O 1
ATOM 1255 N N . GLY A 1 169 ? -11.236 -4.289 14.208 1.00 72.25 169 GLY A N 1
ATOM 1256 C CA . GLY A 1 169 ? -10.579 -3.416 15.175 1.00 72.25 169 GLY A CA 1
ATOM 1257 C C . GLY A 1 169 ? -11.506 -2.329 15.725 1.00 72.25 169 GLY A C 1
ATOM 1258 O O . GLY A 1 169 ? -11.508 -2.092 16.933 1.00 72.25 169 GLY A O 1
ATOM 1259 N N . ILE A 1 170 ? -12.325 -1.708 14.869 1.00 76.19 170 ILE A N 1
ATOM 1260 C CA . ILE A 1 170 ? -13.310 -0.697 15.278 1.00 76.19 170 ILE A CA 1
ATOM 1261 C C . ILE A 1 170 ? -14.399 -1.327 16.146 1.00 76.19 170 ILE A C 1
ATOM 1263 O O . ILE A 1 170 ? -14.623 -0.868 17.264 1.00 76.19 170 ILE A O 1
ATOM 1267 N N . ALA A 1 171 ? -15.033 -2.399 15.666 1.00 73.25 171 ALA A N 1
ATOM 1268 C CA . ALA A 1 171 ? -16.150 -3.060 16.337 1.00 73.25 171 ALA A CA 1
ATOM 1269 C C . ALA A 1 171 ? -15.800 -3.504 17.767 1.00 73.25 171 ALA A C 1
ATOM 1271 O O . ALA A 1 171 ? -16.627 -3.407 18.667 1.00 73.25 171 ALA A O 1
ATOM 1272 N N . ARG A 1 172 ? -14.553 -3.928 18.009 1.00 70.38 172 ARG A N 1
ATOM 1273 C CA . ARG A 1 172 ? -14.089 -4.349 19.342 1.00 70.38 172 ARG A CA 1
ATOM 1274 C C . ARG A 1 172 ? -13.818 -3.219 20.322 1.00 70.38 172 ARG A C 1
ATOM 1276 O O . ARG A 1 172 ? -13.912 -3.430 21.526 1.00 70.38 172 ARG A O 1
ATOM 1283 N N . ALA A 1 173 ? -13.427 -2.051 19.831 1.00 73.38 173 ALA A N 1
ATOM 1284 C CA . ALA A 1 173 ? -13.160 -0.897 20.683 1.00 73.38 173 ALA A CA 1
ATOM 1285 C C . ALA A 1 173 ? -14.429 -0.070 20.959 1.00 73.38 173 ALA A C 1
ATOM 1287 O O . ALA A 1 173 ? -14.380 0.906 21.709 1.00 73.38 173 ALA A O 1
ATOM 1288 N N . VAL A 1 174 ? -15.566 -0.455 20.373 1.00 71.88 174 VAL A N 1
ATOM 1289 C CA . VAL A 1 174 ? -16.867 0.180 20.582 1.00 71.88 174 VAL A CA 1
ATOM 1290 C C . VAL A 1 174 ? -17.659 -0.611 21.631 1.00 71.88 174 VAL A C 1
ATOM 1292 O O . VAL A 1 174 ? -17.840 -1.815 21.465 1.00 71.88 174 VAL A O 1
ATOM 1295 N N . PRO A 1 175 ? -18.142 0.030 22.714 1.00 68.75 175 PRO A N 1
ATOM 1296 C CA . PRO A 1 175 ? -18.984 -0.632 23.709 1.00 68.75 175 PRO A CA 1
ATOM 1297 C C . PRO A 1 175 ? -20.274 -1.195 23.097 1.00 68.75 175 PRO A C 1
ATOM 1299 O O . PRO A 1 175 ? -20.879 -0.560 22.229 1.00 68.75 175 PRO A O 1
ATOM 1302 N N . ALA A 1 176 ? -20.718 -2.355 23.588 1.00 63.38 176 ALA A N 1
ATOM 1303 C CA . ALA A 1 176 ? -21.974 -2.974 23.171 1.00 63.38 176 ALA A CA 1
ATOM 1304 C C . ALA A 1 176 ? -23.168 -2.022 23.392 1.00 63.38 176 ALA A C 1
ATOM 1306 O O . ALA A 1 176 ? -23.264 -1.377 24.435 1.00 63.38 176 ALA A O 1
ATOM 1307 N N . GLY A 1 177 ? -24.071 -1.932 22.409 1.00 60.50 177 GLY A N 1
ATOM 1308 C CA . GLY A 1 177 ? -25.304 -1.136 22.499 1.00 60.50 177 GLY A CA 1
ATOM 1309 C C . GLY A 1 177 ? -25.244 0.281 21.911 1.00 60.50 177 GLY A C 1
ATOM 1310 O O . GLY A 1 177 ? -26.266 0.964 21.904 1.00 60.50 177 GLY A O 1
ATOM 1311 N N . LYS A 1 178 ? -24.100 0.738 21.378 1.00 63.97 178 LYS A N 1
ATOM 1312 C CA . LYS A 1 178 ? -24.051 1.984 20.590 1.00 63.97 178 LYS A CA 1
ATOM 1313 C C . LYS A 1 178 ? -24.489 1.720 19.135 1.00 63.97 178 LYS A C 1
ATOM 1315 O O . LYS A 1 178 ? -23.984 0.766 18.544 1.00 63.97 178 LYS A O 1
ATOM 1320 N N . PRO A 1 179 ? -25.394 2.535 18.551 1.00 55.31 179 PRO A N 1
ATOM 1321 C CA . PRO A 1 179 ? -25.821 2.384 17.160 1.00 55.31 179 PRO A CA 1
ATOM 1322 C C . PRO A 1 179 ? -24.641 2.559 16.202 1.00 55.31 179 PRO A C 1
ATOM 1324 O O . PRO A 1 179 ? -23.668 3.249 16.518 1.00 55.31 179 PRO A O 1
ATOM 1327 N N . ASP A 1 180 ? -24.739 1.922 15.036 1.00 58.31 180 ASP A N 1
ATOM 1328 C CA . ASP A 1 180 ? -23.597 1.654 14.167 1.00 58.31 180 ASP A CA 1
ATOM 1329 C C . ASP A 1 180 ? -23.620 2.496 12.877 1.00 58.31 180 ASP A C 1
ATOM 1331 O O . ASP A 1 180 ? -24.037 2.025 11.822 1.00 58.31 180 ASP A O 1
ATOM 1335 N N . PRO A 1 181 ? -23.142 3.753 12.899 1.00 53.78 181 PRO A N 1
ATOM 1336 C CA . PRO A 1 181 ? -22.705 4.409 11.685 1.00 53.78 181 PRO A CA 1
ATOM 1337 C C . PRO A 1 181 ? -21.201 4.163 11.528 1.00 53.78 181 PRO A C 1
ATOM 1339 O O . PRO A 1 181 ? -20.357 4.825 12.134 1.00 53.78 181 PRO A O 1
ATOM 1342 N N . LEU A 1 182 ? -20.843 3.184 10.699 1.00 65.19 182 LEU A N 1
ATOM 1343 C CA . LEU A 1 182 ? -19.495 3.055 10.117 1.00 65.19 182 LEU A CA 1
ATOM 1344 C C . LEU A 1 182 ? -19.331 3.928 8.864 1.00 65.19 182 LEU A C 1
ATOM 1346 O O . LEU A 1 182 ? -18.370 3.775 8.118 1.00 65.19 182 LEU A O 1
ATOM 1350 N N . ILE A 1 183 ? -20.267 4.855 8.643 1.00 62.41 183 ILE A N 1
ATOM 1351 C CA . ILE A 1 183 ? -20.426 5.654 7.425 1.00 62.41 183 ILE A CA 1
ATOM 1352 C C . ILE A 1 183 ? -19.113 6.331 6.985 1.00 62.41 183 ILE A C 1
ATOM 1354 O O . ILE A 1 183 ? -18.750 6.155 5.824 1.00 62.41 183 ILE A O 1
ATOM 1358 N N . PRO A 1 184 ? -18.333 7.016 7.855 1.00 65.38 184 PRO A N 1
ATOM 1359 C CA . PRO A 1 184 ? -17.095 7.669 7.416 1.00 65.38 184 PRO A CA 1
ATOM 1360 C C . PRO A 1 184 ? -16.039 6.677 6.912 1.00 65.38 184 PRO A C 1
ATOM 1362 O O . PRO A 1 184 ? -15.336 6.939 5.937 1.00 65.38 184 PRO A O 1
ATOM 1365 N N . HIS A 1 185 ? -15.944 5.515 7.561 1.00 69.62 185 HIS A N 1
ATOM 1366 C CA . HIS A 1 185 ? -15.013 4.460 7.183 1.00 69.62 185 HIS A CA 1
ATOM 1367 C C . HIS A 1 185 ? -15.470 3.732 5.915 1.00 69.62 185 HIS A C 1
ATOM 1369 O O . HIS A 1 185 ? -14.659 3.523 5.015 1.00 69.62 185 HIS A O 1
ATOM 1375 N N . ALA A 1 186 ? -16.758 3.405 5.809 1.00 68.38 186 ALA A N 1
ATOM 1376 C CA . ALA A 1 186 ? -17.338 2.744 4.645 1.00 68.38 186 ALA A CA 1
ATOM 1377 C C . ALA A 1 186 ? -17.225 3.610 3.380 1.00 68.38 186 ALA A C 1
ATOM 1379 O O . ALA A 1 186 ? -16.831 3.105 2.333 1.00 68.38 186 ALA A O 1
ATOM 1380 N N . LEU A 1 187 ? -17.483 4.920 3.483 1.00 70.00 187 LEU A N 1
ATOM 1381 C CA . LEU A 1 187 ? -17.345 5.855 2.363 1.00 70.00 187 LEU A CA 1
ATOM 1382 C C . LEU A 1 187 ? -15.896 5.972 1.890 1.00 70.00 187 LEU A C 1
ATOM 1384 O O . LEU A 1 187 ? -15.640 5.844 0.696 1.00 70.00 187 LEU A O 1
ATOM 1388 N N . LEU A 1 188 ? -14.936 6.163 2.803 1.00 72.31 188 LEU A N 1
ATOM 1389 C CA . LEU A 1 188 ? -13.530 6.253 2.401 1.00 72.31 188 LEU A CA 1
ATOM 1390 C C . LEU A 1 188 ? -13.023 4.925 1.828 1.00 72.31 188 LEU A C 1
ATOM 1392 O O . LEU A 1 188 ? -12.241 4.924 0.885 1.00 72.31 188 LEU A O 1
ATOM 1396 N N . THR A 1 189 ? -13.498 3.802 2.362 1.00 72.50 189 THR A N 1
ATOM 1397 C CA . THR A 1 189 ? -13.184 2.468 1.841 1.00 72.50 189 THR A CA 1
ATOM 1398 C C . THR A 1 189 ? -13.733 2.266 0.438 1.00 72.50 189 THR A C 1
ATOM 1400 O O . THR A 1 189 ? -13.018 1.761 -0.422 1.00 72.50 189 THR A O 1
ATOM 1403 N N . LEU A 1 190 ? -14.964 2.709 0.178 1.00 72.00 190 LEU A N 1
ATOM 1404 C CA . LEU A 1 190 ? -15.564 2.657 -1.150 1.00 72.00 190 LEU A CA 1
ATOM 1405 C C . LEU A 1 190 ? -14.792 3.537 -2.138 1.00 72.00 190 LEU A C 1
ATOM 1407 O O . LEU A 1 190 ? -14.429 3.067 -3.210 1.00 72.00 190 LEU A O 1
ATOM 1411 N N . VAL A 1 191 ? -14.474 4.780 -1.759 1.00 75.12 191 VAL A N 1
ATOM 1412 C CA . VAL A 1 191 ? -13.641 5.684 -2.572 1.00 75.12 191 VAL A CA 1
ATOM 1413 C C . VAL A 1 191 ? -12.280 5.051 -2.858 1.00 75.12 191 VAL A C 1
ATOM 1415 O O . VAL A 1 191 ? -11.799 5.105 -3.985 1.00 75.12 191 VAL A O 1
ATOM 1418 N N . TRP A 1 192 ? -11.680 4.399 -1.862 1.00 71.62 192 TRP A N 1
ATOM 1419 C CA . TRP A 1 192 ? -10.397 3.719 -1.999 1.00 71.62 192 TRP A CA 1
ATOM 1420 C C . TRP A 1 192 ? -10.467 2.521 -2.949 1.00 71.62 192 TRP A C 1
ATOM 1422 O O . TRP A 1 192 ? -9.626 2.385 -3.835 1.00 71.62 192 TRP A O 1
ATOM 1432 N N . ALA A 1 193 ? -11.496 1.686 -2.814 1.00 70.06 193 ALA A N 1
ATOM 1433 C CA . ALA A 1 193 ? -11.730 0.549 -3.695 1.00 70.06 193 ALA A CA 1
ATOM 1434 C C . ALA A 1 193 ? -11.986 1.000 -5.141 1.00 70.06 193 ALA A C 1
ATOM 1436 O O . ALA A 1 193 ? -11.420 0.425 -6.068 1.00 70.06 193 ALA A O 1
ATOM 1437 N N . VAL A 1 194 ? -12.775 2.063 -5.335 1.00 74.88 194 VAL A N 1
ATOM 1438 C CA . VAL A 1 194 ? -13.026 2.661 -6.655 1.00 74.88 194 VAL A CA 1
ATOM 1439 C C . VAL A 1 194 ? -11.743 3.237 -7.243 1.00 74.88 194 VAL A C 1
ATOM 1441 O O . VAL A 1 194 ? -11.459 2.997 -8.411 1.00 74.88 194 VAL A O 1
ATOM 1444 N N . PHE A 1 195 ? -10.936 3.943 -6.451 1.00 72.19 195 PHE A N 1
ATOM 1445 C CA . PHE A 1 195 ? -9.666 4.503 -6.910 1.00 72.19 195 PHE A CA 1
ATOM 1446 C C . PHE A 1 195 ? -8.673 3.409 -7.328 1.00 72.19 195 PHE A C 1
ATOM 1448 O O . PHE A 1 195 ? -8.089 3.496 -8.408 1.00 72.19 195 PHE A O 1
ATOM 1455 N N . ILE A 1 196 ? -8.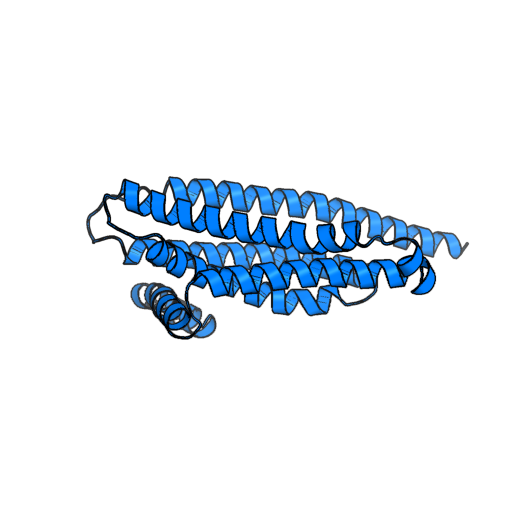520 2.351 -6.523 1.00 68.62 196 ILE A N 1
ATOM 1456 C CA . ILE A 1 196 ? -7.674 1.194 -6.858 1.00 68.62 196 ILE A CA 1
ATOM 1457 C C . ILE A 1 196 ? -8.204 0.481 -8.101 1.00 68.62 196 ILE A C 1
ATOM 1459 O O . ILE A 1 196 ? -7.418 0.141 -8.985 1.00 68.62 196 ILE A O 1
ATOM 1463 N N . GLY A 1 197 ? -9.519 0.278 -8.186 1.00 69.25 197 GLY A N 1
ATOM 1464 C CA . GLY A 1 197 ? -10.171 -0.347 -9.332 1.00 69.25 197 GLY A CA 1
ATOM 1465 C C . GLY A 1 197 ? -9.947 0.447 -10.616 1.00 69.25 197 GLY A C 1
ATOM 1466 O O . GLY A 1 197 ? -9.453 -0.105 -11.592 1.00 69.25 197 GLY A O 1
ATOM 1467 N N . ALA A 1 198 ? -10.219 1.753 -10.597 1.00 72.69 198 ALA A N 1
ATOM 1468 C CA . ALA A 1 198 ? -10.022 2.640 -11.740 1.00 72.69 198 ALA A CA 1
ATOM 1469 C C . ALA A 1 198 ? -8.549 2.713 -12.164 1.00 72.69 198 ALA A C 1
ATOM 1471 O O . ALA A 1 198 ? -8.241 2.569 -13.345 1.00 72.69 198 ALA A O 1
ATOM 1472 N N . THR A 1 199 ? -7.632 2.864 -11.203 1.00 69.00 199 THR A N 1
ATOM 1473 C CA . THR A 1 199 ? -6.186 2.887 -11.475 1.00 69.00 199 THR A CA 1
ATOM 1474 C C . THR A 1 199 ? -5.719 1.563 -12.075 1.00 69.00 199 THR A C 1
ATOM 1476 O O . THR A 1 199 ? -4.969 1.561 -13.046 1.00 69.00 199 THR A O 1
ATOM 1479 N N . SER A 1 200 ? -6.204 0.434 -11.549 1.00 68.50 200 SER A N 1
ATOM 1480 C CA . SER A 1 200 ? -5.907 -0.888 -12.104 1.00 68.50 200 SER A CA 1
ATOM 1481 C C . SER A 1 200 ? -6.448 -1.013 -13.524 1.00 68.50 200 SER A C 1
ATOM 1483 O O . SER A 1 200 ? -5.706 -1.411 -14.406 1.00 68.50 200 SER A O 1
ATOM 1485 N N . VAL A 1 201 ? -7.692 -0.611 -13.797 1.00 73.06 201 VAL A N 1
ATOM 1486 C CA . VAL A 1 201 ? -8.248 -0.669 -15.158 1.00 73.06 201 VAL A CA 1
ATOM 1487 C C . VAL A 1 201 ? -7.388 0.130 -16.134 1.00 73.06 201 VAL A C 1
ATOM 1489 O O . VAL A 1 201 ? -6.970 -0.439 -17.133 1.00 73.06 201 VAL A O 1
ATOM 1492 N N . VAL A 1 202 ? -7.060 1.390 -15.822 1.00 72.44 202 VAL A N 1
ATOM 1493 C CA . VAL A 1 202 ? -6.242 2.256 -16.694 1.00 72.44 202 VAL A CA 1
ATOM 1494 C C . VAL A 1 202 ? -4.855 1.666 -16.943 1.00 72.44 202 VAL A C 1
ATOM 1496 O O . VAL A 1 202 ? -4.412 1.578 -18.087 1.00 72.44 202 VAL A O 1
ATOM 1499 N N . LEU A 1 203 ? -4.162 1.240 -15.884 1.00 67.38 203 LEU A N 1
ATOM 1500 C CA . LEU A 1 203 ? -2.838 0.631 -16.016 1.00 67.38 203 LEU A CA 1
ATOM 1501 C C . LEU A 1 203 ? -2.900 -0.698 -16.781 1.00 67.38 203 LEU A C 1
ATOM 1503 O O . LEU A 1 203 ? -1.985 -1.005 -17.541 1.00 67.38 203 LEU A O 1
ATOM 1507 N N . GLY A 1 204 ? -3.989 -1.451 -16.635 1.00 68.56 204 GLY A N 1
ATOM 1508 C CA . GLY A 1 204 ? -4.203 -2.715 -17.326 1.00 68.56 204 GLY A CA 1
ATOM 1509 C C . GLY A 1 204 ? -4.446 -2.552 -18.813 1.00 68.56 204 GLY A C 1
ATOM 1510 O O . GLY A 1 204 ? -3.883 -3.316 -19.593 1.00 68.56 204 GLY A O 1
ATOM 1511 N N . THR A 1 205 ? -5.204 -1.536 -19.230 1.00 73.75 205 THR A N 1
ATOM 1512 C CA . THR A 1 205 ? -5.350 -1.214 -20.655 1.00 73.75 205 THR A CA 1
ATOM 1513 C C . THR A 1 205 ? -4.021 -0.788 -21.268 1.00 73.75 205 THR A C 1
ATOM 1515 O O . THR A 1 205 ? -3.699 -1.245 -22.361 1.00 73.75 205 THR A O 1
ATOM 1518 N N . ILE A 1 206 ? -3.222 0.022 -20.564 1.00 72.69 206 ILE A N 1
ATOM 1519 C CA . ILE A 1 206 ? -1.889 0.435 -21.034 1.00 72.69 206 ILE A CA 1
ATOM 1520 C C . ILE A 1 206 ? -0.955 -0.778 -21.155 1.00 72.69 206 ILE A C 1
ATOM 1522 O O . ILE A 1 206 ? -0.301 -0.954 -22.182 1.00 72.69 206 ILE A O 1
ATOM 1526 N N . ALA A 1 207 ? -0.913 -1.643 -20.137 1.00 67.81 207 ALA A N 1
ATOM 1527 C CA . ALA A 1 207 ? -0.072 -2.838 -20.142 1.00 67.81 207 ALA A CA 1
ATOM 1528 C C . ALA A 1 207 ? -0.486 -3.840 -21.234 1.00 67.81 207 ALA A C 1
ATOM 1530 O O . ALA A 1 207 ? 0.375 -4.418 -21.896 1.00 67.81 207 ALA A O 1
ATOM 1531 N N . ALA A 1 208 ? -1.792 -4.027 -21.452 1.00 72.69 208 ALA A N 1
ATOM 1532 C CA . ALA A 1 208 ? -2.309 -4.890 -22.510 1.00 72.69 208 ALA A CA 1
ATOM 1533 C C . ALA A 1 208 ? -1.979 -4.341 -23.906 1.00 72.69 208 ALA A C 1
ATOM 1535 O O . ALA A 1 208 ? -1.544 -5.106 -24.763 1.00 72.69 208 ALA A O 1
ATOM 1536 N N . ALA A 1 209 ? -2.120 -3.028 -24.120 1.00 76.12 209 ALA A N 1
ATOM 1537 C CA . ALA A 1 209 ? -1.739 -2.384 -25.376 1.00 76.12 209 ALA A CA 1
ATOM 1538 C C . ALA A 1 209 ? -0.241 -2.568 -25.672 1.00 76.12 209 ALA A C 1
ATOM 1540 O O . ALA A 1 209 ? 0.115 -3.034 -26.749 1.00 76.12 209 ALA A O 1
ATOM 1541 N N . ALA A 1 210 ? 0.628 -2.327 -24.684 1.00 72.00 210 ALA A N 1
ATOM 1542 C CA . ALA A 1 210 ? 2.072 -2.515 -24.834 1.00 72.00 210 ALA A CA 1
ATOM 1543 C C . ALA A 1 210 ? 2.466 -3.976 -25.132 1.00 72.00 210 ALA A C 1
ATOM 1545 O O . ALA A 1 210 ? 3.391 -4.229 -25.907 1.00 72.00 210 ALA A O 1
ATOM 1546 N N . LEU A 1 211 ? 1.766 -4.951 -24.537 1.00 74.88 211 LEU A N 1
ATOM 1547 C CA . LEU A 1 211 ? 1.970 -6.368 -24.841 1.00 74.88 211 LEU A CA 1
ATOM 1548 C C . LEU A 1 211 ? 1.577 -6.690 -26.289 1.00 74.88 211 LEU A C 1
ATOM 1550 O O . LEU A 1 211 ? 2.333 -7.367 -26.982 1.00 74.88 211 LEU A O 1
ATOM 1554 N N . VAL A 1 212 ? 0.420 -6.203 -26.747 1.00 81.75 212 VAL A N 1
ATOM 1555 C CA . VAL A 1 212 ? -0.050 -6.406 -28.125 1.00 81.75 212 VAL A CA 1
ATOM 1556 C C . VAL A 1 212 ? 0.923 -5.782 -29.125 1.00 81.75 212 VAL A C 1
ATOM 1558 O O . VAL A 1 212 ? 1.349 -6.472 -30.049 1.00 81.75 212 VAL A O 1
ATOM 1561 N N . ASP A 1 213 ? 1.355 -4.540 -28.902 1.00 77.19 213 ASP A N 1
ATOM 1562 C CA . ASP A 1 213 ? 2.328 -3.859 -29.764 1.00 77.19 213 ASP A CA 1
ATOM 1563 C C . ASP A 1 213 ? 3.656 -4.625 -29.842 1.00 77.19 213 ASP A C 1
ATOM 1565 O O . ASP A 1 213 ? 4.219 -4.796 -30.924 1.00 77.19 213 ASP A O 1
ATOM 1569 N N . SER A 1 214 ? 4.141 -5.152 -28.712 1.00 73.81 214 SER A N 1
ATOM 1570 C CA . SER A 1 214 ? 5.362 -5.963 -28.684 1.00 73.81 214 SER A CA 1
ATOM 1571 C C . SER A 1 214 ? 5.214 -7.306 -29.403 1.00 73.81 214 SER A C 1
ATOM 1573 O O . SER A 1 214 ? 6.189 -7.801 -29.968 1.00 73.81 214 SER A O 1
ATOM 1575 N N . LEU A 1 215 ? 4.041 -7.938 -29.358 1.00 79.88 215 LEU A N 1
ATOM 1576 C CA . LEU A 1 215 ? 3.798 -9.185 -30.084 1.00 79.88 215 LEU A CA 1
ATOM 1577 C C . LEU A 1 215 ? 3.724 -8.926 -31.591 1.00 79.88 215 LEU A C 1
ATOM 1579 O O . LEU A 1 215 ? 4.313 -9.673 -32.369 1.00 79.88 215 LEU A O 1
ATOM 1583 N N . LEU A 1 216 ? 3.055 -7.845 -31.999 1.00 80.12 216 LEU A N 1
ATOM 1584 C CA . LEU A 1 216 ? 2.930 -7.454 -33.402 1.00 80.12 216 LEU A CA 1
ATOM 1585 C C . LEU A 1 216 ? 4.274 -7.040 -34.013 1.00 80.12 216 LEU A C 1
ATOM 1587 O O . LEU A 1 216 ? 4.561 -7.436 -35.139 1.00 80.12 216 LEU A O 1
ATOM 1591 N N . SER A 1 217 ? 5.125 -6.311 -33.285 1.00 75.56 217 SER A N 1
ATOM 1592 C CA . SER A 1 217 ? 6.459 -5.933 -33.775 1.00 75.56 217 SER A CA 1
ATOM 1593 C C . SER A 1 217 ? 7.385 -7.140 -33.958 1.00 75.56 217 SER A C 1
ATOM 1595 O O . SER A 1 217 ? 8.095 -7.222 -34.959 1.00 75.56 217 SER A O 1
ATOM 1597 N N . ASN A 1 218 ? 7.320 -8.120 -33.053 1.00 72.38 218 ASN A N 1
ATOM 1598 C CA . ASN A 1 218 ? 8.071 -9.372 -33.175 1.00 72.38 218 ASN A CA 1
ATOM 1599 C C . ASN A 1 218 ? 7.561 -10.267 -34.319 1.00 72.38 218 ASN A C 1
ATOM 1601 O O . ASN A 1 218 ? 8.350 -10.986 -34.926 1.00 72.38 218 ASN A O 1
ATOM 1605 N N . LEU A 1 219 ? 6.262 -10.221 -34.636 1.00 72.94 219 LEU A N 1
ATOM 1606 C CA . LEU A 1 219 ? 5.683 -10.941 -35.776 1.00 72.94 219 LEU A CA 1
ATOM 1607 C C . LEU A 1 219 ? 5.955 -10.239 -37.115 1.00 72.94 219 LEU A C 1
ATOM 1609 O O . LEU A 1 219 ? 6.175 -10.911 -38.117 1.00 72.94 219 LEU A O 1
ATOM 1613 N N . GLY A 1 220 ? 5.980 -8.904 -37.142 1.00 61.09 220 GLY A N 1
ATOM 1614 C CA . GLY A 1 220 ? 6.288 -8.116 -38.340 1.00 61.09 220 GLY A CA 1
ATOM 1615 C C . GLY A 1 220 ? 7.750 -8.206 -38.789 1.00 61.09 220 GLY A C 1
ATOM 1616 O O . GLY A 1 220 ? 8.028 -8.027 -39.966 1.00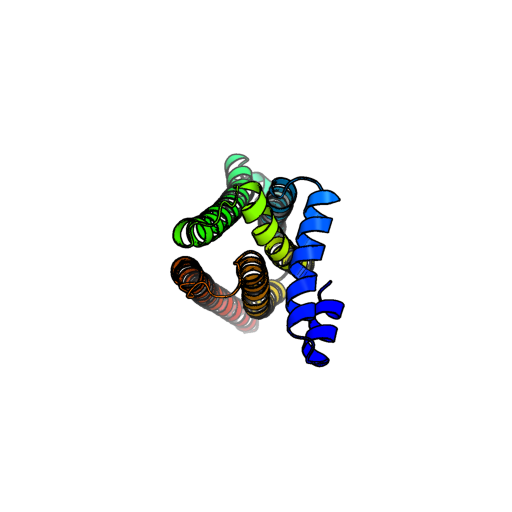 61.09 220 GLY A O 1
ATOM 1617 N N . GLY A 1 221 ? 8.681 -8.531 -37.886 1.00 51.66 221 GLY A N 1
ATOM 1618 C CA . GLY A 1 221 ? 10.088 -8.793 -38.224 1.00 51.66 221 GLY A CA 1
ATOM 1619 C C . GLY A 1 221 ? 10.370 -10.186 -38.805 1.00 51.66 221 GLY A C 1
ATOM 1620 O O . GLY A 1 221 ? 11.517 -10.478 -39.132 1.00 51.66 221 GLY A O 1
ATOM 1621 N N . LEU A 1 222 ? 9.354 -11.053 -38.906 1.00 51.19 222 LEU A N 1
ATOM 1622 C CA . LEU A 1 222 ? 9.452 -12.406 -39.473 1.00 51.19 222 LEU A CA 1
ATOM 1623 C C . LEU A 1 222 ? 9.009 -12.492 -40.947 1.00 51.19 222 LEU A C 1
ATOM 1625 O O . LEU A 1 222 ? 9.042 -13.590 -41.507 1.00 51.19 222 LEU A O 1
ATOM 1629 N N . PHE A 1 223 ? 8.611 -11.369 -41.561 1.00 49.59 223 PHE A N 1
ATOM 1630 C CA . PHE A 1 223 ? 8.226 -11.273 -42.974 1.00 49.59 223 PHE A CA 1
ATOM 1631 C C . PHE A 1 223 ? 9.123 -10.293 -43.735 1.00 49.59 223 PHE A C 1
ATOM 1633 O O . PHE A 1 223 ? 8.905 -9.068 -43.611 1.00 49.59 223 PHE A O 1
#

Foldseek 3Di:
DVVVLVVCVVVVVVLVSLVPLLVVLVVCCVPVHFLVSLLQVLLQLQLCLQLLLVQLAQCVVQNPVRSVVPDDPVNSCCSRVVSSVVSSVVLLVQLVLLVVQCVVLVHDDDSRLSSSLLSSLSVLVVVLSVVLSVLSNDDDLVSVLVSLVVSLVVVLVSLVVSLSSSVSSSVVSHDPPRDDDPPSVVVVSVVVSVVSVVVSVVVNVVSVVVVVVVVVVVVVVVD

pLDDT: mean 73.06, std 11.75, range [39.16, 88.31]

Sequence (223 aa):
MIPKILGSVLRGQTNDALATPFVAGRQIGSKHGPWLFSCATLSITVGLTILLSSMVGGVLSNGLSGWASTVSLSELLVRFFGPVLITATLFMLRVLTVRWTFATRQIPLGAAGAGNIVAAAWHVYGAFWVIMFPLALMPGIVFGFLQFVVGSLLAVVVVIVAEILIYAGIARAVPAGKPDPLIPHALLTLVWAVFIGATSVVLGTIAAAALVDSLLSNLGGLF

Secondary structure (DSSP, 8-state):
-HHHHHHHHHTT-HHHHTHHHHHHHHHHHHHS-SHHHHHHHHHHHHHHHHHHHHHHHHHHHHHHHHHHHH--HHHHHHHHHHHHHHHHHHHHHHHHHHHHHHHHTT----HHHHHHHHHHHHHHHHHHHHHHHHHHTS-SHHHHHHHHHHHHHHHHHHHHHHHHHHHHHHHHHSPTT-----HHHHHHHHHHHHHHHHHHHHHHHHHHHHHHHHHHHHHHTT-

Organism: NCBI:txid56055

Mean predicted aligned error: 10.4 Å

Radius of gyration: 20.65 Å; Cα contacts (8 Å, |Δi|>4): 191; chains: 1; bounding box: 51×38×67 Å